Protein AF-A0A0D8XYT3-F1 (afdb_monomer)

Solvent-accessible surface area (backbone atoms only — not comparable to full-atom values): 12718 Å² total; per-residue (Å²): 132,82,73,74,70,73,71,67,90,76,83,69,84,57,90,47,70,68,53,38,53,51,47,64,71,43,38,82,59,49,54,59,46,60,72,67,34,67,66,47,73,42,83,93,37,44,87,46,46,67,59,30,51,54,44,49,54,51,50,52,51,51,52,50,49,49,50,53,52,48,52,51,52,49,58,43,71,78,70,55,83,68,72,94,74,76,100,79,74,95,76,83,89,67,66,64,59,57,51,49,44,53,64,43,55,52,50,46,62,61,48,49,60,55,49,52,52,26,51,52,35,38,73,73,70,38,50,7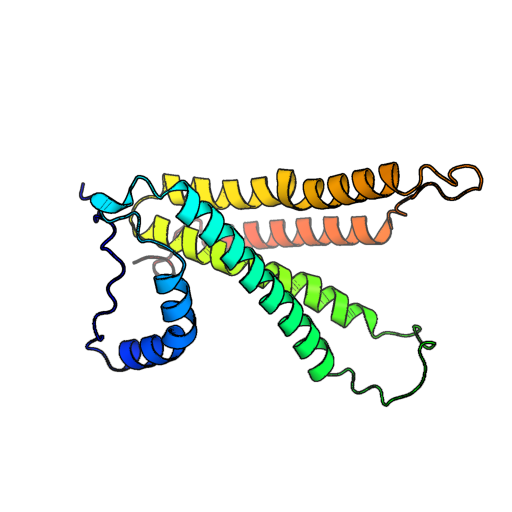1,58,16,52,50,48,57,53,46,53,57,48,42,40,64,70,42,60,54,47,48,62,52,50,50,51,52,51,50,48,60,67,71,46,77,80,65,90,82,69,97,69,75,92,72,81,81,78,59,66,70,57,51,54,51,53,53,49,51,50,51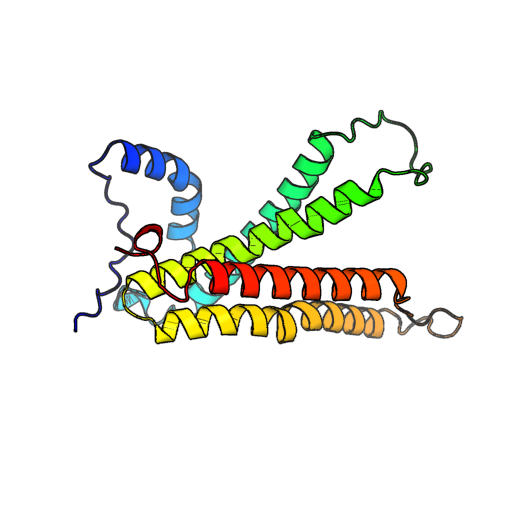,51,51,50,51,50,50,52,49,52,45,58,74,45,66,83,49,89,56,56,92,78,77,111

Organism: Dictyocaulus viviparus (NCBI:txid29172)

InterPro domains:
  IPR004481 Sodium/potassium/calcium exchanger [PTHR10846] (5-210)
  IPR004837 Sodium/calcium exchanger membrane region [PF01699] (49-200)
  IPR044880 NCX, central ion-binding domain superfamily [G3DSA:1.20.1420.30] (7-211)

Secondary structure (DSSP, 8-state):
-----------PPPSSHHHHHHHHHHHHHHHHHHHHS--TTSGGGGGGHHHHHHHHHHHHHHHHHHHHHHHHHHHHHTT----S--S----SS-HHHHHHHIIIIIHHHHHHHHHHHHHHHHHTT-HHHHHHHHHHHHHHIIIIITHHHHHHHHHHHHHH-TTTTTSS--------HHHHHHHHHHHHHHHHHHHHHHHHTTT---GGGT-

Radius of gyration: 23.2 Å; Cα contacts (8 Å, |Δi|>4): 68; chains: 1; bounding box: 61×47×64 Å

pLDDT: mean 73.95, std 15.25, range [35.22, 92.75]

Structure (mmCIF, N/CA/C/O backbone):
data_AF-A0A0D8XYT3-F1
#
_entry.id   AF-A0A0D8XYT3-F1
#
loop_
_atom_site.group_PDB
_atom_site.id
_atom_site.type_symbol
_atom_site.label_atom_id
_atom_site.label_alt_id
_atom_site.label_comp_id
_atom_site.label_asym_id
_atom_site.label_entity_id
_atom_site.label_seq_id
_atom_site.pdbx_PDB_ins_code
_atom_site.Cartn_x
_atom_site.Cartn_y
_atom_site.Cartn_z
_atom_site.occupancy
_atom_site.B_iso_or_equiv
_atom_site.auth_seq_id
_atom_site.auth_comp_id
_atom_site.auth_asym_id
_atom_site.auth_atom_id
_atom_site.pdbx_PDB_model_num
ATOM 1 N N . MET A 1 1 ? -29.596 1.134 16.326 1.00 35.22 1 MET A N 1
ATOM 2 C CA . MET A 1 1 ? -28.543 0.132 16.057 1.00 35.22 1 MET A CA 1
ATOM 3 C C . MET A 1 1 ? -27.231 0.826 16.327 1.00 35.22 1 MET A C 1
ATOM 5 O O . MET A 1 1 ? -26.986 1.843 15.694 1.00 35.22 1 MET A O 1
ATOM 9 N N . GLY A 1 2 ? -26.529 0.402 17.378 1.00 35.47 2 GLY A N 1
ATOM 10 C CA . GLY A 1 2 ? -25.409 1.139 17.955 1.00 35.47 2 GLY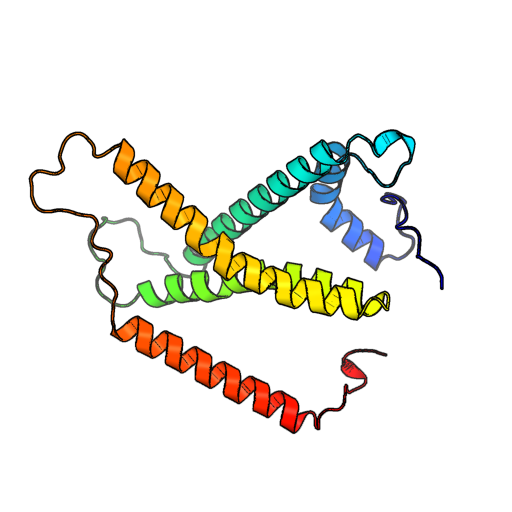 A CA 1
ATOM 11 C C . GLY A 1 2 ? -24.301 1.340 16.936 1.00 35.47 2 GLY A C 1
ATOM 12 O O . GLY A 1 2 ? -23.701 0.373 16.481 1.00 35.47 2 GLY A O 1
ATOM 13 N N . LEU A 1 3 ? -24.053 2.600 16.585 1.00 39.28 3 LEU A N 1
ATOM 14 C CA . LEU A 1 3 ? -22.727 3.011 16.165 1.00 39.28 3 LEU A CA 1
ATOM 15 C C . LEU A 1 3 ? -21.852 2.708 17.382 1.00 39.28 3 LEU A C 1
ATOM 17 O O . LEU A 1 3 ? -22.007 3.374 18.403 1.00 39.28 3 LEU A O 1
ATOM 21 N N . GLU A 1 4 ? -21.038 1.654 17.334 1.00 46.44 4 GLU A N 1
ATOM 22 C CA . GLU A 1 4 ? -19.870 1.593 18.208 1.00 46.44 4 GLU A CA 1
ATOM 23 C C . GLU A 1 4 ? -19.107 2.883 17.907 1.00 46.44 4 GLU A C 1
ATOM 25 O O . GLU A 1 4 ? -18.510 3.018 16.835 1.00 46.44 4 GLU A O 1
ATOM 30 N N . GLU A 1 5 ? -19.277 3.890 18.770 1.00 46.50 5 GLU A N 1
ATOM 31 C CA . GLU A 1 5 ? -18.492 5.114 18.727 1.00 46.50 5 GLU A CA 1
ATOM 32 C C . GLU A 1 5 ? -17.048 4.647 18.651 1.00 46.50 5 GLU A C 1
ATOM 34 O O . GLU A 1 5 ? -16.614 3.882 19.510 1.00 46.50 5 GLU A O 1
ATOM 39 N N . GLU A 1 6 ? -16.350 4.980 17.564 1.00 54.25 6 GLU A N 1
ATOM 40 C CA . GLU A 1 6 ? -14.977 4.536 17.406 1.00 54.25 6 GLU A CA 1
ATOM 41 C C . GLU A 1 6 ? -14.185 5.088 18.589 1.00 54.25 6 GLU A C 1
ATOM 43 O O . GLU A 1 6 ? -13.892 6.285 18.635 1.00 54.25 6 GLU A O 1
ATOM 48 N N . GLU A 1 7 ? -13.910 4.226 19.571 1.00 57.88 7 GLU A N 1
ATOM 49 C CA . GLU A 1 7 ? -13.255 4.627 20.806 1.00 57.88 7 GLU A CA 1
ATOM 50 C C . GLU A 1 7 ? -11.928 5.306 20.445 1.00 57.88 7 GLU A C 1
ATOM 52 O O . GLU A 1 7 ? -11.259 4.898 19.481 1.00 57.88 7 GLU A O 1
ATOM 57 N N . PRO A 1 8 ? -11.558 6.395 21.143 1.00 57.84 8 PRO A N 1
ATOM 58 C CA . PRO A 1 8 ? -10.274 7.043 20.916 1.00 57.84 8 PRO A CA 1
ATOM 59 C C . PRO A 1 8 ? -9.157 6.012 21.066 1.00 57.84 8 PRO A C 1
ATOM 61 O O . PRO A 1 8 ? -9.327 5.016 21.769 1.00 57.84 8 PRO A O 1
ATOM 64 N N . LEU A 1 9 ? -8.022 6.241 20.402 1.00 62.00 9 LEU A N 1
ATOM 65 C CA . LEU A 1 9 ? -6.908 5.294 20.433 1.00 62.00 9 LEU A CA 1
ATOM 66 C C . LEU A 1 9 ? -6.498 4.998 21.889 1.00 62.00 9 LEU A C 1
ATOM 68 O O . LEU A 1 9 ? -5.854 5.828 22.535 1.00 62.00 9 LEU A O 1
ATOM 72 N N . ASP A 1 10 ? -6.885 3.830 22.406 1.00 62.31 10 ASP A N 1
ATOM 73 C CA . ASP A 1 10 ? -6.605 3.454 23.785 1.00 62.31 10 ASP A CA 1
ATOM 74 C C . ASP A 1 10 ? -5.197 2.852 23.873 1.00 62.31 10 ASP A C 1
ATOM 76 O O . ASP A 1 10 ? -4.948 1.717 23.467 1.00 62.31 10 ASP A O 1
ATOM 80 N N . LEU A 1 11 ? -4.250 3.650 24.376 1.00 65.56 11 LEU A N 1
ATOM 81 C CA . LEU A 1 11 ? -2.892 3.207 24.712 1.00 65.56 11 LEU A CA 1
ATOM 82 C C . LEU A 1 11 ? -2.833 2.485 26.073 1.00 65.56 11 LEU A C 1
ATOM 84 O O . LEU A 1 11 ? -1.743 2.300 26.626 1.00 65.56 11 LEU A O 1
ATOM 88 N N . SER A 1 12 ? -3.975 2.102 26.653 1.00 70.00 12 SER A N 1
ATOM 89 C CA . SER A 1 12 ? -3.997 1.345 27.899 1.00 70.00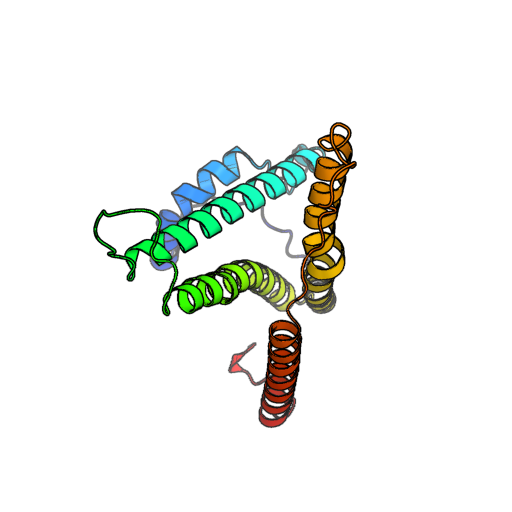 12 SER A CA 1
ATOM 90 C C . SER A 1 12 ? -3.239 0.021 27.769 1.00 70.00 12 SER A C 1
ATOM 92 O O . SER A 1 12 ? -3.178 -0.634 26.726 1.00 70.00 12 SER A O 1
ATOM 94 N N . TRP A 1 13 ? -2.594 -0.369 28.866 1.00 74.38 13 TRP A N 1
ATOM 95 C CA . TRP A 1 13 ? -1.811 -1.593 28.914 1.00 74.38 13 TRP A CA 1
ATOM 96 C C . TRP A 1 13 ? -2.732 -2.819 28.812 1.00 74.38 13 TRP A C 1
ATOM 98 O O . TRP A 1 13 ? -3.593 -3.001 29.675 1.00 74.38 13 TRP A O 1
ATOM 108 N N . PRO A 1 14 ? -2.553 -3.706 27.816 1.00 78.25 14 PRO A N 1
ATOM 109 C CA . PRO A 1 14 ? -3.490 -4.800 27.611 1.00 78.25 14 PRO A CA 1
ATOM 110 C C . PRO A 1 14 ? -3.368 -5.886 28.690 1.00 78.25 14 PRO A C 1
ATOM 112 O O . PRO A 1 14 ? -2.279 -6.246 29.144 1.00 78.25 14 PRO A O 1
ATOM 115 N N . GLU A 1 15 ? -4.496 -6.483 29.076 1.00 77.56 15 GLU A N 1
ATOM 116 C CA . GLU A 1 15 ? -4.528 -7.467 30.168 1.00 77.56 15 GLU A CA 1
ATOM 117 C C . GLU A 1 15 ? -3.997 -8.855 29.771 1.00 77.56 15 GLU A C 1
ATOM 119 O O . GLU A 1 15 ? -3.384 -9.544 30.585 1.00 77.56 15 GLU A O 1
ATOM 124 N N . THR A 1 16 ? -4.169 -9.258 28.508 1.00 84.69 16 THR A N 1
ATOM 125 C CA . THR A 1 16 ? -3.805 -10.598 28.011 1.00 84.69 16 THR A CA 1
ATOM 126 C C . THR A 1 16 ? -2.350 -10.675 27.532 1.00 84.69 16 THR A C 1
ATOM 128 O O . THR A 1 16 ? -1.884 -9.765 26.845 1.00 84.69 16 THR A O 1
ATOM 131 N N . PRO A 1 17 ? -1.621 -11.780 27.797 1.00 84.00 17 PRO A N 1
ATOM 132 C CA . PRO A 1 17 ? -0.194 -11.896 27.472 1.00 84.00 17 PRO A CA 1
ATOM 133 C C . PRO A 1 17 ? 0.092 -11.802 25.966 1.00 84.00 17 PRO A C 1
ATOM 135 O O . PRO A 1 17 ? 1.068 -11.175 25.563 1.00 84.00 17 PRO A O 1
ATOM 138 N N . LEU A 1 18 ? -0.798 -12.341 25.125 1.00 81.75 18 LEU A N 1
ATOM 139 C CA . LEU A 1 18 ? -0.697 -12.228 23.667 1.00 81.75 18 LEU A CA 1
ATOM 140 C C . LEU A 1 18 ? -0.879 -10.779 23.193 1.00 81.75 18 LEU A C 1
ATOM 142 O O . LEU A 1 18 ? -0.106 -10.299 22.370 1.00 81.75 18 LEU A O 1
ATOM 146 N N . LYS A 1 19 ? -1.846 -10.048 23.763 1.00 79.56 19 LYS A N 1
ATOM 147 C CA . LYS A 1 19 ? -2.041 -8.627 23.453 1.00 79.56 19 LYS A CA 1
ATOM 148 C C . LYS A 1 19 ? -0.871 -7.771 23.944 1.00 79.56 19 LYS A C 1
ATOM 150 O O . LYS A 1 19 ? -0.504 -6.833 23.252 1.00 79.56 19 LYS A O 1
ATOM 155 N N . ARG A 1 20 ? -0.239 -8.112 25.075 1.00 82.69 20 ARG A N 1
ATOM 156 C CA . ARG A 1 20 ? 0.987 -7.442 25.562 1.00 82.69 20 ARG A CA 1
ATOM 157 C C . ARG A 1 20 ? 2.159 -7.631 24.609 1.00 82.69 20 ARG A C 1
ATOM 159 O O . ARG A 1 20 ? 2.842 -6.664 24.297 1.00 82.69 20 ARG A O 1
ATOM 166 N N . PHE A 1 21 ? 2.367 -8.852 24.121 1.00 86.81 21 PHE A N 1
ATOM 167 C CA . PHE A 1 21 ? 3.409 -9.122 23.133 1.00 86.81 21 PHE A CA 1
ATOM 168 C C . PHE A 1 21 ? 3.174 -8.337 21.834 1.00 86.81 21 PHE A C 1
ATOM 170 O O . PHE A 1 21 ? 4.073 -7.646 21.362 1.00 86.81 21 PHE A O 1
ATOM 177 N N . ILE A 1 22 ? 1.947 -8.379 21.304 1.00 81.88 22 ILE A N 1
ATOM 178 C CA . ILE A 1 22 ? 1.550 -7.618 20.109 1.00 81.88 22 ILE A CA 1
ATOM 179 C C . ILE A 1 22 ? 1.732 -6.111 20.338 1.00 81.88 22 ILE A C 1
ATOM 181 O O . ILE A 1 22 ? 2.279 -5.431 19.479 1.00 81.88 22 ILE A O 1
ATOM 185 N N . TYR A 1 23 ? 1.344 -5.594 21.506 1.00 82.81 23 TYR A N 1
ATOM 186 C CA . TYR A 1 23 ? 1.514 -4.184 21.857 1.00 82.81 23 TYR A CA 1
ATOM 187 C C . TYR A 1 23 ? 2.986 -3.767 21.867 1.00 82.81 23 TYR A C 1
ATOM 189 O O . TYR A 1 23 ? 3.324 -2.746 21.284 1.00 82.81 23 TYR A O 1
ATOM 197 N N . ILE A 1 24 ? 3.877 -4.568 22.459 1.00 85.50 24 ILE A N 1
ATOM 198 C CA . ILE A 1 24 ? 5.324 -4.291 22.462 1.00 85.50 24 ILE A CA 1
ATOM 199 C C . ILE A 1 24 ? 5.898 -4.324 21.038 1.00 85.50 24 ILE A C 1
ATOM 201 O O . ILE A 1 24 ? 6.737 -3.494 20.699 1.00 85.50 24 ILE A O 1
ATOM 205 N N . LEU A 1 25 ? 5.430 -5.247 20.196 1.00 87.38 25 LEU A N 1
ATOM 206 C CA . LEU A 1 25 ? 5.874 -5.362 18.806 1.00 87.38 25 LEU A CA 1
ATOM 207 C C . LEU A 1 25 ? 5.401 -4.181 17.942 1.00 87.38 25 LEU A C 1
ATOM 209 O O . LEU A 1 25 ? 6.160 -3.697 17.106 1.00 87.38 25 LEU A O 1
ATOM 213 N N . LEU A 1 26 ? 4.173 -3.695 18.155 1.00 83.19 26 LEU A N 1
ATOM 214 C CA . LEU A 1 26 ? 3.603 -2.557 17.422 1.00 83.19 26 LEU A CA 1
ATOM 215 C C . LEU A 1 26 ? 3.990 -1.195 18.014 1.00 83.19 26 LEU A C 1
ATOM 217 O O . LEU A 1 26 ? 3.948 -0.199 17.294 1.00 83.19 26 LEU A O 1
ATOM 221 N N . ALA A 1 27 ? 4.388 -1.128 19.286 1.00 83.81 27 ALA A N 1
ATOM 222 C CA . ALA A 1 27 ? 4.805 0.090 19.979 1.00 83.81 27 ALA A CA 1
ATOM 223 C C . ALA A 1 27 ? 5.743 1.004 19.162 1.00 83.81 27 ALA A C 1
ATOM 225 O O . ALA A 1 27 ? 5.421 2.188 19.039 1.00 83.81 27 ALA A O 1
ATOM 226 N N . PRO A 1 28 ? 6.850 0.521 18.556 1.00 85.38 28 PRO A N 1
ATOM 227 C CA . PRO A 1 28 ? 7.757 1.382 17.790 1.00 85.38 28 PRO A CA 1
ATOM 228 C C . PRO A 1 28 ? 7.096 2.073 16.590 1.00 85.38 28 PRO A C 1
ATOM 230 O O . PRO A 1 28 ? 7.584 3.109 16.154 1.00 85.38 28 PRO A O 1
ATOM 233 N N . ILE A 1 29 ? 5.991 1.532 16.075 1.00 84.19 29 ILE A N 1
ATOM 234 C CA . ILE A 1 29 ? 5.212 2.119 14.978 1.00 84.19 29 ILE A CA 1
ATOM 235 C C . ILE A 1 29 ? 4.069 2.984 15.528 1.00 84.19 29 ILE A C 1
ATOM 237 O O . ILE A 1 29 ? 3.825 4.087 15.041 1.00 84.19 29 ILE A O 1
ATOM 241 N N . MET A 1 30 ? 3.396 2.515 16.581 1.00 82.12 30 MET A N 1
ATOM 242 C CA . MET A 1 30 ? 2.242 3.184 17.184 1.00 82.12 30 MET A CA 1
ATOM 243 C C . MET A 1 30 ? 2.599 4.512 17.850 1.00 82.12 30 MET A C 1
ATOM 245 O O . MET A 1 30 ? 1.835 5.464 17.729 1.00 82.12 30 MET A O 1
ATOM 249 N N . PHE A 1 31 ? 3.745 4.610 18.532 1.00 83.88 31 PHE A N 1
ATOM 250 C CA . PHE A 1 31 ? 4.139 5.843 19.225 1.00 83.88 31 PHE A CA 1
ATOM 251 C C . PHE A 1 31 ? 4.411 7.017 18.265 1.00 83.88 31 PHE A C 1
ATOM 253 O O . PHE A 1 31 ? 3.829 8.084 18.473 1.00 83.88 31 PHE A O 1
ATOM 260 N N . PRO A 1 32 ? 5.218 6.861 17.194 1.00 84.56 32 PRO A N 1
ATOM 261 C CA . PRO A 1 32 ? 5.378 7.905 16.182 1.00 84.56 32 PRO A CA 1
ATOM 262 C C . PRO A 1 32 ? 4.061 8.280 15.502 1.00 84.56 32 PRO A C 1
ATOM 264 O O . PRO A 1 32 ? 3.799 9.463 15.279 1.00 84.56 32 PRO A O 1
ATOM 267 N N . LEU A 1 33 ? 3.212 7.291 15.208 1.00 82.12 33 LEU A N 1
ATOM 268 C CA . LEU A 1 33 ? 1.922 7.513 14.562 1.00 82.12 33 LEU A CA 1
ATOM 269 C C . LEU A 1 33 ? 0.972 8.309 15.467 1.00 82.12 33 LEU A C 1
ATOM 271 O O . LEU A 1 33 ? 0.399 9.298 15.028 1.00 82.12 33 LEU A O 1
ATOM 275 N N . ALA A 1 34 ? 0.874 7.945 16.747 1.00 79.94 34 ALA A N 1
ATOM 276 C CA . ALA A 1 34 ? 0.052 8.648 17.731 1.00 79.94 34 ALA A CA 1
ATOM 277 C C . ALA A 1 34 ? 0.558 10.070 18.024 1.00 79.94 34 ALA A C 1
ATOM 279 O O . ALA A 1 34 ? -0.229 10.950 18.365 1.00 79.94 34 ALA A O 1
ATOM 280 N N . TYR A 1 35 ? 1.866 10.309 17.894 1.00 82.75 35 TYR A N 1
ATOM 281 C CA . TYR A 1 35 ? 2.441 11.643 18.061 1.00 82.75 35 TYR A CA 1
ATOM 282 C C . TYR A 1 35 ? 2.186 12.553 16.851 1.00 82.75 35 TYR A C 1
ATOM 284 O O . TYR A 1 35 ? 1.961 13.751 17.005 1.00 82.75 35 TYR A O 1
ATOM 292 N N . THR A 1 36 ? 2.227 11.993 15.642 1.00 83.50 36 THR A N 1
ATOM 293 C CA . THR A 1 36 ? 2.144 12.759 14.387 1.00 83.50 36 THR A CA 1
ATOM 294 C C . THR A 1 36 ? 0.728 12.874 13.826 1.00 83.50 36 THR A C 1
ATOM 296 O O . THR A 1 36 ? 0.449 13.832 13.104 1.00 83.50 36 THR A O 1
ATOM 299 N N . LEU A 1 37 ? -0.175 11.945 14.158 1.00 83.75 37 LEU A N 1
ATOM 300 C CA . LEU A 1 37 ? -1.579 11.972 13.753 1.00 83.75 37 LEU A CA 1
ATOM 301 C C . LEU A 1 37 ? -2.472 12.407 14.920 1.00 83.75 37 LEU A C 1
ATOM 303 O O . LEU A 1 37 ? -2.714 11.618 15.834 1.00 83.75 37 LEU A O 1
ATOM 307 N N . PRO A 1 38 ? -3.002 13.644 14.892 1.00 78.25 38 PRO A N 1
ATOM 308 C CA . PRO A 1 38 ? -3.998 14.057 15.866 1.00 78.25 38 PRO A CA 1
ATOM 309 C C . PRO A 1 38 ? -5.240 13.153 15.840 1.00 78.25 38 PRO A C 1
ATOM 311 O O . PRO A 1 38 ? -5.724 12.770 14.782 1.00 78.25 38 PRO A O 1
ATOM 314 N N . ASP A 1 39 ? -5.803 12.822 16.999 1.00 78.81 39 ASP A N 1
ATOM 315 C CA . ASP A 1 39 ? -7.014 11.997 17.045 1.00 78.81 39 ASP A CA 1
ATOM 316 C C . ASP A 1 39 ? -8.274 12.864 16.870 1.00 78.81 39 ASP A C 1
ATOM 318 O O . ASP A 1 39 ? -8.734 13.535 17.799 1.00 78.81 39 ASP A O 1
ATOM 322 N N . VAL A 1 40 ? -8.845 12.847 15.663 1.00 76.25 40 VAL A N 1
ATOM 323 C CA . VAL A 1 40 ? -10.076 13.578 15.298 1.00 76.25 40 VAL A CA 1
ATOM 324 C C . VAL A 1 40 ? -11.353 12.981 15.887 1.00 76.25 40 VAL A C 1
ATOM 326 O O . VAL A 1 40 ? -12.415 13.598 15.763 1.00 76.25 40 VAL A O 1
ATOM 329 N N . ARG A 1 41 ? -11.272 11.828 16.565 1.00 72.31 41 ARG A N 1
ATOM 330 C CA . ARG A 1 41 ? -12.400 11.255 17.319 1.00 72.31 41 ARG A CA 1
ATOM 331 C C . ARG A 1 41 ? -12.743 12.114 18.537 1.00 72.31 41 ARG A C 1
ATOM 333 O O . ARG A 1 41 ? -13.888 12.127 18.982 1.00 72.31 41 ARG A O 1
ATOM 340 N N . LYS A 1 42 ? -11.783 12.895 19.053 1.00 77.56 42 LYS A N 1
ATOM 341 C CA . LYS A 1 42 ? -12.023 13.838 20.154 1.00 77.56 42 LYS A CA 1
ATOM 342 C C . LYS A 1 42 ? -12.762 15.085 19.646 1.00 77.56 42 LYS A C 1
ATOM 344 O O . LYS A 1 42 ? -12.279 15.736 18.714 1.00 77.56 42 LYS A O 1
ATOM 349 N N . PRO A 1 43 ? -13.862 15.516 20.297 1.00 71.44 43 PRO A N 1
ATOM 350 C CA . PRO A 1 43 ? -14.671 16.645 19.828 1.00 71.44 43 PRO A CA 1
ATOM 351 C C . PRO A 1 43 ? -13.877 17.957 19.709 1.00 71.44 43 PRO A C 1
ATOM 353 O O . PRO A 1 43 ? -14.139 18.743 18.802 1.00 71.44 43 PRO A O 1
ATOM 356 N N . SER A 1 44 ? -12.858 18.169 20.550 1.00 76.62 44 SER A N 1
ATOM 357 C CA . SER A 1 44 ? -12.006 19.369 20.513 1.00 76.62 44 SER A CA 1
ATOM 358 C C . SER A 1 44 ? -11.012 19.408 19.341 1.00 76.62 44 SER A C 1
ATOM 360 O O . SER A 1 44 ? -10.498 20.477 19.027 1.00 76.62 44 SER A O 1
ATOM 362 N N . TRP A 1 45 ? -10.733 18.271 18.691 1.00 76.00 45 TRP A N 1
ATOM 363 C CA . TRP A 1 45 ? -9.726 18.138 17.622 1.00 76.00 45 TRP A CA 1
ATOM 364 C C . TRP A 1 45 ? -10.354 17.859 16.249 1.00 76.00 45 TRP A C 1
ATOM 366 O O . TRP A 1 45 ? -9.649 17.703 15.255 1.00 76.00 45 TRP A O 1
ATOM 376 N N . ARG A 1 46 ? -11.690 17.867 16.155 1.00 74.94 46 ARG A N 1
ATOM 377 C CA . ARG A 1 46 ? -12.437 17.573 14.922 1.00 74.94 46 ARG A CA 1
ATOM 378 C C . ARG A 1 46 ? -12.101 18.515 13.756 1.00 74.94 46 ARG A C 1
ATOM 380 O O . ARG A 1 46 ? -12.167 18.104 12.602 1.00 74.94 46 ARG A O 1
ATOM 387 N N . SER A 1 47 ? -11.707 19.761 14.033 1.00 80.19 47 SER A N 1
ATOM 388 C CA . SER A 1 47 ? -11.283 20.732 13.008 1.00 80.19 47 SER A CA 1
ATOM 389 C C . SER A 1 47 ? -9.932 20.403 12.360 1.00 80.19 47 SER A C 1
ATOM 391 O O . SER A 1 47 ? -9.626 20.929 11.294 1.00 80.19 47 SER A O 1
ATOM 393 N N . TRP A 1 48 ? -9.145 19.495 12.948 1.00 83.31 48 TRP A N 1
ATOM 394 C CA . TRP A 1 48 ? -7.831 19.079 12.447 1.00 83.31 48 TRP A CA 1
ATOM 395 C C . TRP A 1 48 ? -7.927 17.918 11.444 1.00 83.31 48 TRP A C 1
ATOM 397 O O . TRP A 1 48 ? -6.916 17.317 11.077 1.00 83.31 48 TRP A O 1
ATOM 407 N N . PHE A 1 49 ? -9.135 17.620 10.949 1.00 83.88 49 PHE A N 1
ATOM 408 C CA . PHE A 1 49 ? -9.387 16.556 9.976 1.00 83.88 49 PHE A CA 1
ATOM 409 C C . PHE A 1 49 ? -8.484 16.643 8.739 1.00 83.88 49 PHE A C 1
ATOM 411 O O . PHE A 1 49 ? -7.893 15.646 8.346 1.00 83.88 49 PHE A O 1
ATOM 418 N N . ALA A 1 50 ? -8.279 17.832 8.169 1.00 86.56 50 ALA A N 1
ATOM 419 C CA . ALA A 1 50 ? -7.406 17.973 7.001 1.00 86.56 50 ALA A CA 1
ATOM 420 C C . ALA A 1 50 ? -5.939 17.604 7.307 1.00 86.56 50 ALA A C 1
ATOM 422 O O . ALA A 1 50 ? -5.285 16.945 6.503 1.00 86.56 50 ALA A O 1
ATOM 423 N N . ILE A 1 51 ? -5.434 17.983 8.486 1.00 86.44 51 ILE A N 1
ATOM 424 C CA . ILE A 1 51 ? -4.053 17.702 8.909 1.00 86.44 51 ILE A CA 1
ATOM 425 C C . ILE A 1 51 ? -3.867 16.202 9.142 1.00 86.44 51 ILE A C 1
ATOM 427 O O . ILE A 1 51 ? -2.887 15.625 8.682 1.00 86.44 51 ILE A O 1
ATOM 431 N N . THR A 1 52 ? -4.825 15.561 9.811 1.00 86.81 52 THR A N 1
ATOM 432 C CA . THR A 1 52 ? -4.799 14.105 10.041 1.00 86.81 52 THR A CA 1
ATOM 433 C C . THR A 1 52 ? -4.909 13.313 8.748 1.00 86.81 52 THR A C 1
ATOM 435 O O . THR A 1 52 ? -4.192 12.329 8.578 1.00 86.81 52 THR A O 1
ATOM 438 N N . PHE A 1 53 ? -5.743 13.763 7.809 1.00 85.88 53 PHE A N 1
ATOM 439 C CA . PHE A 1 53 ? -5.869 13.157 6.491 1.00 85.88 53 PHE A CA 1
ATOM 440 C C . PHE A 1 53 ? -4.546 13.226 5.719 1.00 85.88 53 PHE A C 1
ATOM 442 O O . PHE A 1 53 ? -4.025 12.193 5.305 1.00 85.88 53 PHE A O 1
ATOM 449 N N . ILE A 1 54 ? -3.947 14.417 5.602 1.00 88.50 54 ILE A N 1
ATOM 450 C CA . ILE A 1 54 ? -2.661 14.599 4.909 1.00 88.50 54 ILE A CA 1
ATOM 451 C C . ILE A 1 54 ? -1.544 13.825 5.618 1.00 88.50 54 ILE A C 1
ATOM 453 O O . ILE A 1 54 ? -0.759 13.142 4.964 1.00 88.50 54 ILE A O 1
ATOM 457 N N . GLY A 1 55 ? -1.491 13.877 6.950 1.00 89.06 55 GLY A N 1
ATOM 458 C CA . GLY A 1 55 ? -0.529 13.107 7.735 1.00 89.06 55 GLY A CA 1
ATOM 459 C C . GLY A 1 55 ? -0.657 11.604 7.488 1.00 89.06 55 GLY A C 1
ATOM 460 O O . GLY A 1 55 ? 0.352 10.920 7.339 1.00 89.06 55 GLY A O 1
ATOM 461 N N . SER A 1 56 ? -1.886 11.091 7.385 1.00 87.56 56 SER A N 1
ATOM 462 C CA . SER A 1 56 ? -2.136 9.671 7.113 1.00 87.56 56 SER A CA 1
ATOM 463 C C . SER A 1 56 ? -1.666 9.291 5.711 1.00 87.56 56 SER A C 1
ATOM 465 O O . SER A 1 56 ? -1.007 8.269 5.550 1.00 87.56 56 SER A O 1
ATOM 467 N N . VAL A 1 57 ? -1.920 10.143 4.710 1.00 87.19 57 VAL A N 1
ATOM 468 C CA . VAL A 1 57 ? -1.413 9.954 3.339 1.00 87.19 57 VAL A CA 1
ATOM 469 C C . VAL A 1 57 ? 0.120 9.916 3.314 1.00 87.19 57 VAL A C 1
ATOM 471 O O . VAL A 1 57 ? 0.697 9.044 2.668 1.00 87.19 57 VAL A O 1
ATOM 474 N N . LEU A 1 58 ? 0.792 10.804 4.055 1.00 89.88 58 LEU A N 1
ATOM 475 C CA . LEU A 1 58 ? 2.257 10.812 4.161 1.00 89.88 58 LEU A CA 1
ATOM 476 C C . LEU A 1 58 ? 2.803 9.545 4.833 1.00 89.88 58 LEU A C 1
ATOM 478 O O . LEU A 1 58 ? 3.805 8.996 4.377 1.00 89.88 58 LEU A O 1
ATOM 482 N N . TRP A 1 59 ? 2.143 9.051 5.881 1.00 88.88 59 TRP A N 1
ATOM 483 C CA . TRP A 1 59 ? 2.524 7.794 6.529 1.00 88.88 59 TRP A CA 1
ATOM 484 C C . TRP A 1 59 ? 2.322 6.583 5.626 1.00 88.88 59 TRP A C 1
ATOM 486 O O . TRP A 1 59 ? 3.203 5.729 5.559 1.00 88.88 59 TRP A O 1
ATOM 496 N N . ILE A 1 60 ? 1.203 6.518 4.900 1.00 86.81 60 ILE A N 1
ATOM 497 C CA . ILE A 1 60 ? 0.963 5.468 3.903 1.00 86.81 60 ILE A CA 1
ATOM 498 C C . ILE A 1 60 ? 2.065 5.508 2.835 1.00 86.81 60 ILE A C 1
ATOM 500 O O . ILE A 1 60 ? 2.629 4.464 2.511 1.00 86.81 60 ILE A O 1
ATOM 504 N N . ALA A 1 61 ? 2.445 6.696 2.352 1.00 86.56 61 ALA A N 1
ATOM 505 C CA . ALA A 1 61 ? 3.547 6.853 1.401 1.00 86.56 61 ALA A CA 1
ATOM 506 C C . ALA A 1 61 ? 4.897 6.393 1.984 1.00 86.56 61 ALA A C 1
ATOM 508 O O . ALA A 1 61 ? 5.642 5.676 1.314 1.00 86.56 61 ALA A O 1
ATOM 509 N N . LEU A 1 62 ? 5.197 6.735 3.242 1.00 89.38 62 LEU A N 1
ATOM 510 C CA . LEU A 1 62 ? 6.409 6.289 3.935 1.00 89.38 62 LEU A CA 1
ATOM 511 C C . LEU A 1 62 ? 6.448 4.762 4.092 1.00 89.38 62 LEU A C 1
ATOM 513 O O . LEU A 1 62 ? 7.462 4.140 3.774 1.00 89.38 62 LEU A O 1
ATOM 517 N N . PHE A 1 63 ? 5.357 4.141 4.546 1.00 87.44 63 PHE A N 1
ATOM 518 C CA . PHE A 1 63 ? 5.281 2.683 4.675 1.00 87.44 63 PHE A CA 1
ATOM 519 C C . PHE A 1 63 ? 5.347 1.983 3.322 1.00 87.44 63 PHE A C 1
ATOM 521 O O . PHE A 1 63 ? 6.011 0.955 3.209 1.00 87.44 63 PHE A O 1
ATOM 528 N N . SER A 1 64 ? 4.729 2.551 2.286 1.00 85.06 64 SER A N 1
ATOM 529 C CA . SER A 1 64 ? 4.841 2.039 0.921 1.00 85.06 64 SER A CA 1
ATOM 530 C C . SER A 1 64 ? 6.284 2.105 0.416 1.00 85.06 64 SER A C 1
ATOM 532 O O . SER A 1 64 ? 6.754 1.152 -0.201 1.00 85.06 64 SER A O 1
ATOM 534 N N . TYR A 1 65 ? 7.014 3.186 0.703 1.00 86.88 65 TYR A N 1
ATOM 535 C CA . TYR A 1 65 ? 8.431 3.294 0.356 1.00 86.88 65 TYR A CA 1
ATOM 536 C C . TYR A 1 65 ? 9.277 2.241 1.085 1.00 86.88 65 TYR A C 1
ATOM 538 O O . TYR A 1 65 ? 10.071 1.544 0.454 1.00 86.88 65 TYR A O 1
ATOM 546 N N . LEU A 1 66 ? 9.074 2.076 2.396 1.00 87.19 66 LEU A N 1
ATOM 547 C CA . LEU A 1 66 ? 9.771 1.056 3.186 1.00 87.19 66 LEU A CA 1
ATOM 548 C C . LEU A 1 66 ? 9.461 -0.361 2.694 1.00 87.19 66 LEU A C 1
ATOM 550 O O . LEU A 1 66 ? 10.375 -1.174 2.594 1.00 87.19 66 LEU A O 1
ATOM 554 N N . MET A 1 67 ? 8.204 -0.647 2.342 1.00 84.06 67 MET A N 1
ATOM 555 C CA . MET A 1 67 ? 7.795 -1.928 1.762 1.00 84.06 67 MET A CA 1
ATOM 556 C C . MET A 1 67 ? 8.554 -2.215 0.464 1.00 84.06 67 MET A C 1
ATOM 558 O O . MET A 1 67 ? 9.103 -3.305 0.315 1.00 84.06 67 MET A O 1
ATOM 562 N N . VAL A 1 68 ? 8.619 -1.243 -0.452 1.00 82.56 68 VAL A N 1
ATOM 563 C CA . VAL A 1 68 ? 9.351 -1.385 -1.721 1.00 82.56 68 VAL A CA 1
ATOM 564 C C . VAL A 1 68 ? 10.837 -1.608 -1.470 1.00 82.56 68 VAL A C 1
ATOM 566 O O . VAL A 1 68 ? 11.437 -2.520 -2.042 1.00 82.56 68 VAL A O 1
ATOM 569 N N . TRP A 1 69 ? 11.424 -0.813 -0.580 1.00 82.00 69 TRP A N 1
ATOM 570 C CA . TRP A 1 69 ? 12.837 -0.910 -0.241 1.00 82.00 69 TRP A CA 1
ATOM 571 C C . TRP A 1 69 ? 13.193 -2.263 0.392 1.00 82.00 69 TRP A C 1
ATOM 573 O O . TRP A 1 69 ? 14.155 -2.913 -0.025 1.00 82.00 69 TRP A O 1
ATOM 583 N N . TRP A 1 70 ? 12.394 -2.737 1.350 1.00 82.19 70 TRP A N 1
ATOM 584 C CA . TRP A 1 70 ? 12.568 -4.058 1.953 1.00 82.19 70 TRP A CA 1
ATOM 585 C C . TRP A 1 70 ? 12.345 -5.187 0.958 1.00 82.19 70 TRP A C 1
ATOM 587 O O . TRP A 1 70 ? 13.142 -6.120 0.950 1.00 82.19 70 TRP A O 1
ATOM 597 N N . ALA A 1 71 ? 11.325 -5.105 0.101 1.00 78.12 71 ALA A N 1
ATOM 598 C CA . ALA A 1 71 ? 11.104 -6.096 -0.947 1.00 78.12 71 ALA A CA 1
ATOM 599 C C . ALA A 1 71 ? 12.334 -6.210 -1.860 1.00 78.12 71 ALA A C 1
ATOM 601 O O . ALA A 1 71 ? 12.804 -7.319 -2.098 1.00 78.12 71 ALA A O 1
ATOM 602 N N . ASN A 1 72 ? 12.916 -5.082 -2.283 1.00 76.44 72 ASN A N 1
ATOM 603 C CA . ASN A 1 72 ? 14.140 -5.082 -3.085 1.00 76.44 72 ASN A CA 1
ATOM 604 C C . ASN A 1 72 ? 15.335 -5.692 -2.328 1.00 76.44 72 ASN A C 1
ATOM 606 O O . ASN A 1 72 ? 16.026 -6.561 -2.851 1.00 76.44 72 ASN A O 1
ATOM 610 N N . THR A 1 73 ? 15.526 -5.304 -1.066 1.00 81.25 73 THR A N 1
ATOM 611 C CA . THR A 1 73 ? 16.645 -5.770 -0.221 1.00 81.25 73 THR A CA 1
ATOM 612 C C . THR A 1 73 ? 16.567 -7.278 0.049 1.00 81.25 73 THR A C 1
ATOM 614 O O . THR A 1 73 ? 17.566 -7.997 0.011 1.00 81.25 73 THR A O 1
ATOM 617 N N . ILE A 1 74 ? 15.359 -7.784 0.303 1.00 76.44 74 ILE A N 1
ATOM 618 C CA . ILE A 1 74 ? 15.058 -9.213 0.446 1.00 76.44 74 ILE A CA 1
ATOM 619 C C . ILE A 1 74 ? 15.332 -9.929 -0.882 1.00 76.44 74 ILE A C 1
ATOM 621 O O . ILE A 1 74 ? 15.984 -10.971 -0.883 1.00 76.44 74 ILE A O 1
ATOM 625 N N . GLY A 1 75 ? 14.908 -9.353 -2.009 1.00 71.00 75 GLY A N 1
ATOM 626 C CA . GLY A 1 75 ? 15.207 -9.866 -3.349 1.00 71.00 75 GLY A CA 1
ATOM 627 C C . GLY A 1 75 ? 16.691 -10.045 -3.624 1.00 71.00 75 GLY A C 1
ATOM 628 O O . GLY A 1 75 ? 17.093 -11.082 -4.146 1.00 71.00 75 GLY A O 1
ATOM 629 N N . GLU A 1 76 ? 17.506 -9.085 -3.202 1.00 71.00 76 GLU A N 1
ATOM 630 C CA . GLU A 1 76 ? 18.964 -9.158 -3.305 1.00 71.00 76 GLU A CA 1
ATOM 631 C C . GLU A 1 76 ? 19.549 -10.227 -2.356 1.00 71.00 76 GLU A C 1
ATOM 633 O O . GLU A 1 76 ? 20.403 -11.020 -2.758 1.00 71.00 76 GLU A O 1
ATOM 638 N N . THR A 1 77 ? 19.029 -10.331 -1.125 1.00 70.81 77 THR A N 1
ATOM 639 C CA . THR A 1 77 ? 19.541 -11.238 -0.075 1.00 70.81 77 THR A CA 1
ATOM 640 C C . THR A 1 77 ? 19.234 -12.721 -0.330 1.00 70.81 77 THR A C 1
ATOM 642 O O . THR A 1 77 ? 20.052 -13.582 -0.009 1.00 70.81 77 THR A O 1
ATOM 645 N N . PHE A 1 78 ? 18.072 -13.056 -0.903 1.00 67.81 78 PHE A N 1
ATOM 646 C CA . PHE A 1 78 ? 17.643 -14.449 -1.119 1.00 67.81 78 PHE A CA 1
ATOM 647 C C . PHE A 1 78 ? 18.263 -15.126 -2.357 1.00 67.81 78 PHE A C 1
ATOM 649 O O . PHE A 1 78 ? 17.926 -16.279 -2.632 1.00 67.81 78 PHE A O 1
ATOM 656 N N . GLY A 1 79 ? 19.179 -14.470 -3.084 1.00 56.31 79 GLY A N 1
ATOM 657 C CA . GLY A 1 79 ? 19.928 -15.151 -4.146 1.00 56.31 79 GLY A CA 1
ATOM 658 C C . GLY A 1 79 ? 20.395 -14.317 -5.332 1.00 56.31 79 GLY A C 1
ATOM 659 O O . GLY A 1 79 ? 20.445 -14.857 -6.434 1.00 56.31 79 GLY A O 1
ATOM 660 N N . VAL A 1 80 ? 20.802 -13.061 -5.130 1.00 50.16 80 VAL A N 1
ATOM 661 C CA . VAL A 1 80 ? 21.836 -12.447 -5.981 1.00 50.16 80 VAL A CA 1
ATOM 662 C C . VAL A 1 80 ? 23.066 -12.181 -5.125 1.00 50.16 80 VAL A C 1
ATOM 664 O O . VAL A 1 80 ? 23.509 -11.061 -4.916 1.00 50.16 80 VAL A O 1
ATOM 667 N N . SER A 1 81 ? 23.678 -13.263 -4.647 1.00 44.12 81 SER A N 1
ATOM 668 C CA . SER A 1 81 ? 25.128 -13.272 -4.483 1.00 44.12 81 SER A CA 1
ATOM 669 C C . SER A 1 81 ? 25.753 -13.424 -5.874 1.00 44.12 81 SER A C 1
ATOM 671 O O . SER A 1 81 ? 26.303 -14.474 -6.203 1.00 44.12 81 SER A O 1
ATOM 673 N N . THR A 1 82 ? 25.627 -12.409 -6.731 1.00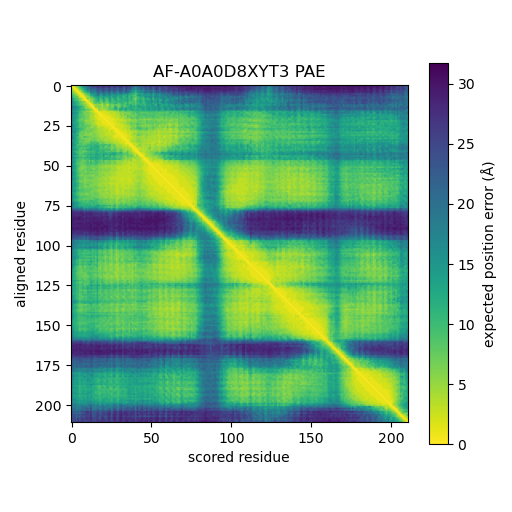 45.91 82 THR A N 1
ATOM 674 C CA . THR A 1 82 ? 26.685 -12.187 -7.716 1.00 45.91 82 THR A CA 1
ATOM 675 C C . THR A 1 82 ? 27.767 -11.435 -6.985 1.00 45.91 82 THR A C 1
ATOM 677 O O . THR A 1 82 ? 27.583 -10.307 -6.528 1.00 45.91 82 THR A O 1
ATOM 680 N N . GLU A 1 83 ? 28.879 -12.130 -6.834 1.00 46.03 83 GLU A N 1
ATOM 681 C CA . GLU A 1 83 ? 30.169 -11.546 -6.565 1.00 46.03 83 GLU A CA 1
ATOM 682 C C . GLU A 1 83 ? 30.361 -10.244 -7.354 1.00 46.03 83 GLU A C 1
ATOM 684 O O . GLU A 1 83 ? 29.908 -10.075 -8.486 1.00 46.03 83 GLU A O 1
ATOM 689 N N . VAL A 1 84 ? 31.042 -9.321 -6.691 1.00 56.59 84 VAL A N 1
ATOM 690 C CA . VAL A 1 84 ? 31.567 -8.065 -7.209 1.00 56.59 84 VAL A CA 1
ATOM 691 C C . VAL A 1 84 ? 32.242 -8.289 -8.572 1.00 56.59 84 VAL A C 1
ATOM 693 O O . VAL A 1 84 ? 33.283 -8.936 -8.635 1.00 56.59 84 VAL A O 1
ATOM 696 N N . GLY A 1 85 ? 31.684 -7.730 -9.650 1.00 44.66 85 GLY A N 1
ATOM 697 C CA . GLY A 1 85 ? 32.330 -7.717 -10.967 1.00 44.66 85 GLY A CA 1
ATOM 698 C C . GLY A 1 85 ? 31.412 -7.272 -12.108 1.00 44.66 85 GLY A C 1
ATOM 699 O O . GLY A 1 85 ? 30.655 -8.076 -12.630 1.00 44.66 85 GLY A O 1
ATOM 700 N N . ASP A 1 86 ? 31.531 -6.000 -12.492 1.00 37.72 86 ASP A N 1
ATOM 701 C CA . ASP A 1 86 ? 31.109 -5.363 -13.749 1.00 37.72 86 ASP A CA 1
ATOM 702 C C . ASP A 1 86 ? 29.654 -5.471 -14.259 1.00 37.72 86 ASP A C 1
ATOM 704 O O . ASP A 1 86 ? 29.059 -6.518 -14.496 1.00 37.72 86 ASP A O 1
ATOM 708 N N . ALA A 1 87 ? 29.117 -4.288 -14.563 1.00 46.41 87 ALA A N 1
ATOM 709 C CA . ALA A 1 87 ? 27.773 -3.974 -15.040 1.00 46.41 87 ALA A CA 1
ATOM 710 C C . ALA A 1 87 ? 27.406 -4.483 -16.459 1.00 46.41 87 ALA A C 1
ATOM 712 O O . ALA A 1 87 ? 26.612 -3.845 -17.146 1.00 46.41 87 ALA A O 1
ATOM 713 N N . GLN A 1 88 ? 27.936 -5.615 -16.936 1.00 42.09 88 GLN A N 1
ATOM 714 C CA . GLN A 1 88 ? 27.724 -6.058 -18.323 1.00 42.09 88 GLN A CA 1
ATOM 715 C C . GLN A 1 88 ? 27.627 -7.589 -18.474 1.00 42.09 88 GLN A C 1
ATOM 717 O O . GLN A 1 88 ? 28.333 -8.191 -19.276 1.00 42.09 88 GLN A O 1
ATOM 722 N N . THR A 1 89 ? 26.731 -8.263 -17.747 1.00 41.94 89 THR A N 1
ATOM 723 C CA . THR A 1 89 ? 26.242 -9.609 -18.134 1.00 41.94 89 THR A CA 1
ATOM 724 C C . THR A 1 89 ? 24.754 -9.750 -17.796 1.00 41.94 89 THR A C 1
ATOM 726 O O . THR A 1 89 ? 24.344 -10.474 -16.898 1.00 41.94 89 THR A O 1
ATOM 729 N N . PHE A 1 90 ? 23.915 -9.019 -18.533 1.00 42.06 90 PHE A N 1
ATOM 730 C CA . PHE A 1 90 ? 22.447 -9.034 -18.420 1.00 42.06 90 PHE A CA 1
ATOM 731 C C . PHE A 1 90 ? 21.774 -10.154 -19.252 1.00 42.06 90 PHE A C 1
ATOM 733 O O . PHE A 1 90 ? 20.609 -10.073 -19.623 1.00 42.06 90 PHE A O 1
ATOM 740 N N . ILE A 1 91 ? 22.494 -11.221 -19.596 1.00 45.75 91 ILE A N 1
ATOM 741 C CA . ILE A 1 91 ? 21.977 -12.310 -20.436 1.00 45.75 91 ILE A CA 1
ATOM 742 C C . ILE A 1 91 ? 22.495 -13.590 -19.773 1.00 45.75 91 ILE A C 1
ATOM 744 O O . ILE A 1 91 ? 23.657 -13.937 -19.926 1.00 45.75 91 ILE A O 1
ATOM 748 N N . THR A 1 92 ? 21.767 -14.278 -18.890 1.00 39.34 92 THR A N 1
ATOM 749 C CA . THR A 1 92 ? 20.709 -15.236 -19.242 1.00 39.34 92 THR A CA 1
ATOM 750 C C . THR A 1 92 ? 20.031 -15.698 -17.924 1.00 39.34 92 THR A C 1
ATOM 752 O O . THR A 1 92 ? 20.703 -16.252 -17.063 1.00 39.34 92 THR A O 1
ATOM 755 N N . PHE A 1 93 ? 18.721 -15.465 -17.741 1.00 44.25 93 PHE A N 1
ATOM 756 C CA . PHE A 1 93 ? 17.841 -16.012 -16.669 1.00 44.25 93 PHE A CA 1
ATOM 757 C C . PHE A 1 93 ? 17.767 -15.468 -15.200 1.00 44.25 93 PHE A C 1
ATOM 759 O O . PHE A 1 93 ? 17.168 -16.171 -14.387 1.00 44.25 93 PHE A O 1
ATOM 766 N N . PRO A 1 94 ? 18.163 -14.235 -14.804 1.00 47.56 94 PRO A N 1
ATOM 767 C CA . PRO A 1 94 ? 17.813 -13.694 -13.468 1.00 47.56 94 PRO A CA 1
ATOM 768 C C . PRO A 1 94 ? 16.542 -12.816 -13.438 1.00 47.56 94 PRO A C 1
ATOM 770 O O . PRO A 1 94 ? 15.943 -12.611 -12.383 1.00 47.56 94 PRO A O 1
ATOM 773 N N . SER A 1 95 ? 16.088 -12.288 -14.580 1.00 46.78 95 SER A N 1
ATOM 774 C CA . SER A 1 95 ? 15.060 -11.228 -14.628 1.00 46.78 95 SER A CA 1
ATOM 775 C C . SER A 1 95 ? 13.662 -11.675 -14.181 1.00 46.78 95 SER A C 1
ATOM 777 O O . SER A 1 95 ? 12.871 -10.854 -13.721 1.00 46.78 95 SER A O 1
ATOM 779 N N . VAL A 1 96 ? 13.350 -12.972 -14.276 1.00 51.28 96 VAL A N 1
ATOM 780 C CA . VAL A 1 96 ? 12.024 -13.499 -13.914 1.00 51.28 96 VAL A CA 1
ATOM 781 C C . VAL A 1 96 ? 11.779 -13.382 -12.403 1.00 51.28 96 VAL A C 1
ATOM 783 O O . VAL A 1 96 ? 10.661 -13.095 -11.987 1.00 51.28 96 VAL A O 1
ATOM 786 N N . HIS A 1 97 ? 12.819 -13.524 -11.574 1.00 56.34 97 HIS A N 1
ATOM 787 C CA . HIS A 1 97 ? 12.680 -13.476 -10.116 1.00 56.34 97 HIS A CA 1
ATOM 788 C C . HIS A 1 97 ? 12.323 -12.071 -9.612 1.00 56.34 97 HIS A C 1
ATOM 790 O O . HIS A 1 97 ? 11.418 -11.924 -8.792 1.00 56.34 97 HIS A O 1
ATOM 796 N N . TYR A 1 98 ? 12.958 -11.032 -10.163 1.00 60.19 98 TYR A N 1
ATOM 797 C CA . TYR A 1 98 ? 12.661 -9.638 -9.821 1.00 60.19 98 TYR A CA 1
ATOM 798 C C . TYR A 1 98 ? 11.266 -9.213 -10.281 1.00 60.19 98 TYR A C 1
ATOM 800 O O . TYR A 1 98 ? 10.535 -8.571 -9.527 1.00 60.19 98 TYR A O 1
ATOM 808 N N . SER A 1 99 ? 10.860 -9.616 -11.490 1.00 64.00 99 SER A N 1
ATOM 809 C CA . SER A 1 99 ? 9.511 -9.334 -11.987 1.00 64.00 99 SER A CA 1
ATOM 810 C C . SER A 1 99 ? 8.444 -10.058 -11.171 1.00 64.00 99 SER A C 1
ATOM 812 O O . SER A 1 99 ? 7.449 -9.439 -10.821 1.00 64.00 99 SER A O 1
ATOM 814 N N . ILE A 1 100 ? 8.646 -11.329 -10.805 1.00 68.56 100 ILE A N 1
ATOM 815 C CA . ILE A 1 100 ? 7.699 -12.061 -9.949 1.00 68.56 100 ILE A CA 1
ATOM 816 C C . ILE A 1 100 ? 7.650 -11.444 -8.549 1.00 68.56 100 IL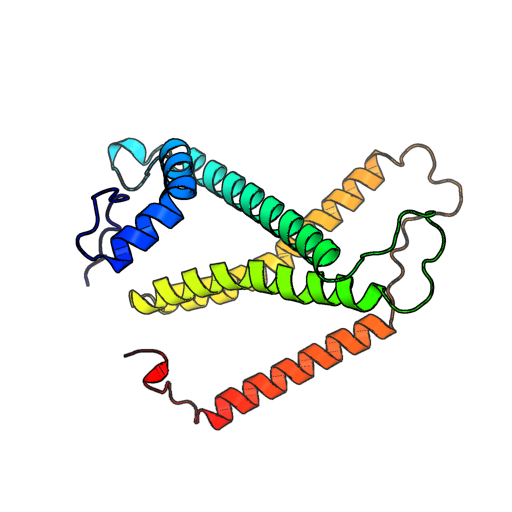E A C 1
ATOM 818 O O . ILE A 1 100 ? 6.563 -11.290 -7.999 1.00 68.56 100 ILE A O 1
ATOM 822 N N . MET A 1 101 ? 8.790 -11.051 -7.978 1.00 71.62 101 MET A N 1
ATOM 823 C CA . MET A 1 101 ? 8.830 -10.402 -6.669 1.00 71.62 101 MET A CA 1
ATOM 824 C C . MET A 1 101 ? 8.087 -9.062 -6.683 1.00 71.62 101 MET A C 1
ATOM 826 O O . MET A 1 101 ? 7.244 -8.835 -5.818 1.00 71.62 101 MET A O 1
ATOM 830 N N . GLY A 1 102 ? 8.315 -8.214 -7.689 1.00 66.94 102 GLY A N 1
ATOM 831 C CA . GLY A 1 102 ? 7.569 -6.966 -7.858 1.00 66.94 102 GLY A CA 1
ATOM 832 C C . GLY A 1 102 ? 6.077 -7.198 -8.120 1.00 66.94 102 GLY A C 1
ATOM 833 O O . GLY A 1 102 ? 5.234 -6.563 -7.498 1.00 66.94 102 GLY A O 1
ATOM 834 N N . LEU A 1 103 ? 5.729 -8.161 -8.976 1.00 69.56 103 LEU A N 1
ATOM 835 C CA . LEU A 1 103 ? 4.338 -8.485 -9.307 1.00 69.56 103 LEU A CA 1
ATOM 836 C C . LEU A 1 103 ? 3.586 -9.206 -8.183 1.00 69.56 103 LEU A C 1
ATOM 838 O O . LEU A 1 103 ? 2.363 -9.196 -8.196 1.00 69.56 103 LEU A O 1
ATOM 842 N N . THR A 1 104 ? 4.278 -9.839 -7.233 1.00 77.94 104 THR A N 1
ATOM 843 C CA . THR A 1 104 ? 3.639 -10.661 -6.191 1.00 77.94 104 THR A CA 1
ATOM 844 C C . THR A 1 104 ? 3.779 -10.036 -4.814 1.00 77.94 104 THR A C 1
ATOM 846 O O . THR A 1 104 ? 2.777 -9.860 -4.135 1.00 77.94 104 THR A O 1
ATOM 849 N N . VAL A 1 105 ? 4.993 -9.682 -4.380 1.00 78.94 105 VAL A N 1
ATOM 850 C CA . VAL A 1 105 ? 5.233 -9.155 -3.026 1.00 78.94 105 VAL A CA 1
ATOM 851 C C . VAL A 1 105 ? 4.692 -7.737 -2.897 1.00 78.94 105 VAL A C 1
ATOM 853 O O . VAL A 1 105 ? 3.990 -7.456 -1.929 1.00 78.94 105 VAL A O 1
ATOM 856 N N . LEU A 1 106 ? 4.948 -6.864 -3.878 1.00 80.62 106 LEU A N 1
ATOM 857 C CA . LEU A 1 106 ? 4.398 -5.503 -3.848 1.00 80.62 106 LEU A CA 1
ATOM 858 C C . LEU A 1 106 ? 2.886 -5.518 -4.076 1.00 80.62 106 LEU A C 1
ATOM 860 O O . LEU A 1 106 ? 2.162 -4.889 -3.314 1.00 80.62 106 LEU A O 1
ATOM 864 N N . ALA A 1 107 ? 2.398 -6.290 -5.054 1.00 80.81 107 ALA A N 1
ATOM 865 C CA . ALA A 1 107 ? 0.959 -6.396 -5.313 1.00 80.81 107 ALA A CA 1
ATOM 866 C C . ALA A 1 107 ? 0.180 -7.004 -4.131 1.00 80.81 107 ALA A C 1
ATOM 868 O O . ALA A 1 107 ? -0.922 -6.560 -3.808 1.00 80.81 107 ALA A O 1
ATOM 869 N N . ALA A 1 108 ? 0.747 -8.002 -3.443 1.00 82.69 108 ALA A N 1
ATOM 870 C CA . ALA A 1 108 ? 0.167 -8.519 -2.206 1.00 82.69 108 ALA A CA 1
ATOM 871 C C . ALA A 1 108 ? 0.246 -7.474 -1.085 1.00 82.69 108 ALA A C 1
ATOM 873 O O . ALA A 1 108 ? -0.720 -7.301 -0.346 1.00 82.69 108 ALA A O 1
ATOM 874 N N . GLY A 1 109 ? 1.363 -6.752 -0.978 1.00 80.50 109 GLY A N 1
ATOM 875 C CA . GLY A 1 109 ? 1.573 -5.702 0.016 1.00 80.50 109 GLY A CA 1
ATOM 876 C C . GLY A 1 109 ? 0.575 -4.547 -0.078 1.00 80.50 109 GLY A C 1
ATOM 877 O O . GLY A 1 109 ? 0.202 -4.005 0.961 1.00 80.50 109 GLY A O 1
ATOM 878 N N . THR A 1 110 ? 0.091 -4.212 -1.278 1.00 81.19 110 THR A N 1
ATOM 879 C CA . THR A 1 110 ? -0.984 -3.221 -1.465 1.00 81.19 110 THR A CA 1
ATOM 880 C C . THR A 1 110 ? -2.377 -3.807 -1.222 1.00 81.19 110 THR A C 1
ATOM 882 O O . THR A 1 110 ? -3.220 -3.142 -0.635 1.00 81.19 110 THR A O 1
ATOM 885 N N . SER A 1 111 ? -2.613 -5.074 -1.575 1.00 84.25 111 SER A N 1
ATOM 886 C CA . SER A 1 111 ? -3.942 -5.704 -1.452 1.00 84.25 111 SER A CA 1
ATOM 887 C C . SER A 1 111 ? -4.294 -6.155 -0.024 1.00 84.25 111 SER A C 1
ATOM 889 O O . SER A 1 111 ? -5.463 -6.177 0.361 1.00 84.25 111 SER A O 1
ATOM 891 N N . ILE A 1 112 ? -3.299 -6.552 0.777 1.00 83.75 112 ILE A N 1
ATOM 892 C CA . ILE A 1 112 ? -3.488 -7.007 2.166 1.00 83.75 112 ILE A CA 1
ATOM 893 C C . ILE A 1 112 ? -4.135 -5.936 3.067 1.00 83.75 112 ILE A C 1
ATOM 895 O O . ILE A 1 112 ? -5.101 -6.278 3.754 1.00 83.75 112 ILE A O 1
ATOM 899 N N . PRO A 1 113 ? -3.659 -4.675 3.124 1.00 81.12 113 PRO A N 1
ATOM 900 C CA . PRO A 1 113 ? -4.288 -3.657 3.964 1.00 81.12 113 PRO A CA 1
ATOM 901 C C . PRO A 1 113 ? -5.737 -3.373 3.547 1.00 81.12 113 PRO A C 1
ATOM 903 O O . PRO A 1 113 ? -6.601 -3.304 4.420 1.00 81.12 113 PRO A O 1
ATOM 906 N N . ASP A 1 114 ? -6.033 -3.317 2.247 1.00 83.69 114 ASP A N 1
ATOM 907 C CA . ASP A 1 114 ? -7.397 -3.114 1.731 1.00 83.69 114 ASP A CA 1
ATOM 908 C C . ASP A 1 114 ? -8.339 -4.280 2.056 1.00 83.69 114 ASP A C 1
ATOM 910 O O . ASP A 1 114 ? -9.525 -4.098 2.358 1.00 83.69 114 ASP A O 1
ATOM 914 N N . LEU A 1 115 ? -7.805 -5.503 2.051 1.00 82.50 115 LEU A N 1
ATOM 915 C CA . LEU A 1 115 ? -8.535 -6.675 2.514 1.00 82.50 115 LEU A CA 1
ATOM 916 C C . LEU A 1 115 ? -8.846 -6.563 4.011 1.00 82.50 115 LEU A C 1
ATOM 918 O O . LEU A 1 115 ? -9.975 -6.827 4.427 1.00 82.50 115 LEU A O 1
ATOM 922 N N . ILE A 1 116 ? -7.867 -6.161 4.826 1.00 85.94 116 ILE A N 1
ATOM 923 C CA . ILE A 1 116 ? -8.043 -6.004 6.275 1.00 85.94 116 ILE A CA 1
ATOM 924 C C . ILE A 1 116 ? -9.113 -4.949 6.576 1.00 85.94 116 ILE A C 1
ATOM 926 O O . ILE A 1 116 ? -10.012 -5.220 7.376 1.00 85.94 116 ILE A O 1
ATOM 930 N N . THR A 1 117 ? -9.069 -3.781 5.927 1.00 84.00 117 THR A N 1
ATOM 931 C CA . THR A 1 117 ? -10.067 -2.717 6.133 1.00 84.00 117 THR A CA 1
ATOM 932 C C . THR A 1 117 ? -11.468 -3.188 5.742 1.00 84.00 117 THR A C 1
ATOM 934 O O . THR A 1 117 ? -12.401 -3.057 6.539 1.00 84.00 117 THR A O 1
ATOM 937 N N . SER A 1 118 ? -11.611 -3.838 4.585 1.00 82.81 118 SER A N 1
ATOM 938 C CA . SER A 1 118 ? -12.893 -4.375 4.108 1.00 82.81 118 SER A CA 1
ATOM 939 C C . SER A 1 118 ? -13.461 -5.443 5.052 1.00 82.81 118 SER A C 1
ATOM 941 O O . SER A 1 118 ? -14.655 -5.432 5.364 1.00 82.81 118 SER A O 1
ATOM 943 N N . VAL A 1 119 ? -12.613 -6.336 5.577 1.00 82.50 119 VAL A N 1
ATOM 944 C CA . VAL A 1 119 ? -13.019 -7.370 6.546 1.00 82.50 119 VAL A CA 1
ATOM 945 C C . VAL A 1 119 ? -13.439 -6.757 7.883 1.00 82.50 119 VAL A C 1
ATOM 947 O O . VAL A 1 119 ? -14.433 -7.199 8.464 1.00 82.50 119 VAL A O 1
ATOM 950 N N . ILE A 1 120 ? -12.727 -5.740 8.381 1.00 83.19 120 ILE A N 1
ATOM 951 C CA . ILE A 1 120 ? -13.094 -5.040 9.623 1.00 83.19 120 ILE A CA 1
ATOM 952 C C . ILE A 1 120 ? -14.477 -4.393 9.477 1.00 83.19 120 ILE A C 1
ATOM 954 O O . ILE A 1 120 ? -15.329 -4.569 10.347 1.00 83.19 120 ILE A O 1
ATOM 958 N N . VAL A 1 121 ? -14.727 -3.694 8.368 1.00 81.00 121 VAL A N 1
ATOM 959 C CA . VAL A 1 121 ? -16.011 -3.024 8.101 1.00 81.00 121 VAL A CA 1
ATOM 960 C C . VAL A 1 121 ? -17.151 -4.038 7.941 1.00 81.00 121 VAL A C 1
ATOM 962 O O . VAL A 1 121 ? -18.228 -3.845 8.510 1.00 81.00 121 VAL A O 1
ATOM 965 N N . ALA A 1 122 ? -16.907 -5.162 7.259 1.00 81.19 122 ALA A N 1
ATOM 966 C CA . ALA A 1 122 ? -17.888 -6.240 7.129 1.00 81.19 122 ALA A CA 1
ATOM 967 C C . ALA A 1 122 ? -18.258 -6.848 8.494 1.00 81.19 122 ALA A C 1
ATOM 969 O O . ALA A 1 122 ? -19.435 -7.083 8.773 1.00 81.19 122 ALA A O 1
ATOM 970 N N . ARG A 1 123 ? -17.270 -7.049 9.378 1.00 78.31 123 ARG A N 1
ATOM 971 C CA . ARG A 1 123 ? -17.489 -7.561 10.743 1.00 78.31 123 ARG A CA 1
ATOM 972 C C . ARG A 1 123 ? -18.263 -6.594 11.637 1.00 78.31 123 ARG A C 1
ATOM 974 O O . ARG A 1 123 ? -18.996 -7.055 12.504 1.00 78.31 123 ARG A O 1
ATOM 981 N N . LYS A 1 124 ? -18.162 -5.283 11.396 1.00 79.12 124 LYS A N 1
ATOM 982 C CA . LYS A 1 124 ? -18.971 -4.251 12.070 1.00 79.12 124 LYS A CA 1
ATOM 983 C C . LYS A 1 124 ? -20.438 -4.215 11.595 1.00 79.12 124 LYS A C 1
ATOM 985 O O . LYS A 1 124 ? -21.194 -3.343 12.007 1.00 79.12 124 LYS A O 1
ATOM 990 N N . GLY A 1 125 ? -20.857 -5.131 10.715 1.00 78.56 125 GLY A N 1
ATOM 991 C CA . GLY A 1 125 ? -22.218 -5.176 10.169 1.00 78.56 125 GLY A CA 1
ATOM 992 C C . GLY A 1 125 ? -22.488 -4.136 9.076 1.00 78.56 125 GLY A C 1
ATOM 993 O O . GLY A 1 125 ? -23.624 -4.002 8.628 1.00 78.56 125 GLY A O 1
ATOM 994 N N . LEU A 1 126 ? -21.456 -3.424 8.614 1.00 81.50 126 LEU A N 1
ATOM 995 C CA . LEU A 1 126 ? -21.542 -2.393 7.579 1.00 81.50 126 LEU A CA 1
ATOM 996 C C . LEU A 1 126 ? -21.252 -2.997 6.195 1.00 81.50 126 LEU A C 1
ATOM 998 O O . LEU A 1 126 ? -20.318 -2.594 5.505 1.00 81.50 126 LEU A O 1
ATOM 1002 N N . GLY A 1 127 ? -22.046 -3.994 5.792 1.00 79.19 127 GLY A N 1
ATOM 1003 C CA . GLY A 1 127 ? -21.845 -4.738 4.540 1.00 79.19 127 GLY A CA 1
ATOM 1004 C C . GLY A 1 127 ? -21.781 -3.843 3.297 1.00 79.19 127 GLY A C 1
ATOM 1005 O O . GLY A 1 127 ? -20.868 -3.987 2.488 1.00 79.19 127 GLY A O 1
ATOM 1006 N N . ASP A 1 128 ? -22.672 -2.853 3.195 1.00 83.81 128 ASP A N 1
ATOM 1007 C CA . ASP A 1 128 ? -22.699 -1.901 2.073 1.00 83.81 128 ASP A CA 1
ATOM 1008 C C . ASP A 1 128 ? -21.418 -1.055 1.991 1.00 83.81 128 ASP A C 1
ATOM 1010 O O . ASP A 1 128 ? -20.938 -0.729 0.904 1.00 83.81 128 ASP A O 1
ATOM 1014 N N . MET A 1 129 ? -20.825 -0.737 3.145 1.00 83.44 129 MET A N 1
ATOM 1015 C CA . MET A 1 129 ? -19.564 -0.001 3.230 1.00 83.44 129 MET A CA 1
ATOM 1016 C C . MET A 1 129 ? -18.361 -0.897 2.912 1.00 83.44 129 MET A C 1
ATOM 1018 O O . MET A 1 129 ? -17.406 -0.448 2.286 1.00 83.44 129 MET A O 1
ATOM 1022 N N . ALA A 1 130 ? -18.406 -2.176 3.292 1.00 80.94 130 ALA A N 1
ATOM 1023 C CA . ALA A 1 130 ? -17.364 -3.136 2.940 1.00 80.94 130 ALA A CA 1
ATOM 1024 C C . ALA A 1 130 ? -17.325 -3.393 1.424 1.00 80.94 130 ALA A C 1
ATOM 1026 O O . ALA A 1 130 ? -16.250 -3.418 0.824 1.00 80.94 130 ALA A O 1
ATOM 1027 N N . VAL A 1 131 ? -18.497 -3.527 0.792 1.00 83.06 131 VAL A N 1
ATOM 1028 C CA . VAL A 1 131 ? -18.611 -3.707 -0.663 1.00 83.06 131 VAL A CA 1
ATOM 1029 C C . VAL A 1 131 ? -18.139 -2.456 -1.405 1.00 83.06 131 VAL A C 1
ATOM 1031 O O . VAL A 1 131 ? -17.367 -2.571 -2.358 1.00 83.06 131 VAL A O 1
ATOM 1034 N N . SER A 1 132 ? -18.545 -1.261 -0.962 1.00 85.94 132 SER A N 1
ATOM 1035 C CA . SER A 1 132 ? -18.107 -0.014 -1.600 1.00 85.94 132 SER A CA 1
ATOM 1036 C C . SER A 1 132 ? -16.606 0.232 -1.441 1.00 85.94 132 SER A C 1
ATOM 1038 O O . SER A 1 132 ? -15.975 0.674 -2.398 1.00 85.94 132 SER A O 1
ATOM 1040 N N . SER A 1 133 ? -16.015 -0.121 -0.295 1.00 84.19 133 SER A N 1
ATOM 1041 C CA . SER A 1 133 ? -14.567 -0.030 -0.070 1.00 84.19 133 SER A CA 1
ATOM 1042 C C . SER A 1 133 ? -13.788 -0.961 -1.001 1.00 84.19 133 SER A C 1
ATOM 1044 O O . SER A 1 133 ? -12.842 -0.520 -1.647 1.00 84.19 133 SER A O 1
ATOM 1046 N N . SER A 1 134 ? -14.215 -2.222 -1.128 1.00 83.69 134 SER A N 1
ATOM 1047 C CA . SER A 1 134 ? -13.531 -3.209 -1.974 1.00 83.69 134 SER A CA 1
ATOM 1048 C C . SER A 1 134 ? -13.632 -2.898 -3.473 1.00 83.69 134 SER A C 1
ATOM 1050 O O . SER A 1 134 ? -12.685 -3.147 -4.216 1.00 83.69 134 SER A O 1
ATOM 1052 N N . ILE A 1 135 ? -14.765 -2.363 -3.939 1.00 86.44 135 ILE A N 1
ATOM 1053 C CA . ILE A 1 135 ? -14.921 -1.936 -5.339 1.00 86.44 135 ILE A CA 1
ATOM 1054 C C . ILE A 1 135 ? -14.171 -0.619 -5.581 1.00 86.44 135 ILE A C 1
ATOM 1056 O O . ILE A 1 135 ? -13.533 -0.446 -6.621 1.00 86.44 135 ILE A O 1
ATOM 1060 N N . GLY A 1 136 ? -14.253 0.305 -4.623 1.00 84.69 136 GLY A N 1
ATOM 1061 C CA . GLY A 1 136 ? -13.678 1.641 -4.710 1.00 84.69 136 GLY A CA 1
ATOM 1062 C C . GLY A 1 136 ? -12.155 1.643 -4.781 1.00 84.69 136 GLY A C 1
ATOM 1063 O O . GLY A 1 136 ? -11.618 2.377 -5.608 1.00 84.69 136 GLY A O 1
ATOM 1064 N N . SER A 1 137 ? -11.463 0.817 -3.985 1.00 85.44 137 SER A N 1
ATOM 1065 C CA . SER A 1 137 ? -9.992 0.752 -4.000 1.00 85.44 137 SER A CA 1
ATOM 1066 C C . SER A 1 137 ? -9.454 0.275 -5.353 1.00 85.44 137 SER A C 1
ATOM 1068 O O . SER A 1 137 ? -8.638 0.957 -5.965 1.00 85.44 137 SER A O 1
ATOM 1070 N N . ASN A 1 138 ? -10.014 -0.805 -5.907 1.00 87.31 138 ASN A N 1
ATOM 1071 C CA . ASN A 1 138 ? -9.627 -1.313 -7.228 1.00 87.31 138 ASN A CA 1
ATOM 1072 C C . ASN A 1 138 ? -9.899 -0.299 -8.352 1.00 87.31 138 ASN A C 1
ATOM 1074 O O . ASN A 1 138 ? -9.111 -0.164 -9.290 1.00 87.31 138 ASN A O 1
ATOM 1078 N N . LEU A 1 139 ? -11.030 0.413 -8.282 1.00 89.00 139 LEU A N 1
ATOM 1079 C CA . LEU A 1 139 ? -11.367 1.440 -9.268 1.00 89.00 139 LEU A CA 1
ATOM 1080 C C . LEU A 1 139 ? -10.423 2.642 -9.150 1.00 89.00 139 LEU A C 1
ATOM 1082 O O . LEU A 1 139 ? -9.985 3.175 -10.168 1.00 89.00 139 LEU A O 1
ATOM 1086 N N . PHE A 1 140 ? -10.066 3.036 -7.927 1.00 87.19 140 PHE A N 1
ATOM 1087 C CA . PHE A 1 140 ? -9.077 4.077 -7.676 1.00 87.19 140 PHE A CA 1
ATOM 1088 C C . PHE A 1 140 ? -7.698 3.687 -8.223 1.00 87.19 140 PHE A C 1
ATOM 1090 O O . PHE A 1 140 ? -7.078 4.494 -8.912 1.00 87.19 140 PHE A O 1
ATOM 1097 N N . ASP A 1 141 ? -7.246 2.450 -8.033 1.00 86.56 141 ASP A N 1
ATOM 1098 C CA . ASP A 1 141 ? -5.962 1.988 -8.572 1.00 86.56 141 ASP A CA 1
ATOM 1099 C C . ASP A 1 141 ? -5.921 2.046 -10.105 1.00 86.56 141 ASP A C 1
ATOM 1101 O O . ASP A 1 141 ? -4.947 2.526 -10.689 1.00 86.56 141 ASP A O 1
ATOM 1105 N N . ILE A 1 142 ? -7.000 1.635 -10.776 1.00 88.00 142 ILE A N 1
ATOM 1106 C CA . ILE A 1 142 ? -7.071 1.637 -12.244 1.00 88.00 142 ILE A CA 1
ATOM 1107 C C . ILE A 1 142 ? -7.225 3.058 -12.806 1.00 88.00 142 ILE A C 1
ATOM 1109 O O . ILE A 1 142 ? -6.583 3.399 -13.800 1.00 88.00 142 ILE A O 1
ATOM 1113 N N . CYS A 1 143 ? -8.079 3.890 -12.204 1.00 89.75 143 CYS A N 1
ATOM 1114 C CA . CYS A 1 143 ? -8.396 5.224 -12.722 1.00 89.75 143 CYS A CA 1
ATOM 1115 C C . CYS A 1 143 ? -7.412 6.309 -12.270 1.00 89.75 143 CYS A C 1
ATOM 1117 O O . CYS A 1 143 ? -7.262 7.317 -12.960 1.00 89.75 143 CYS A O 1
ATOM 1119 N N . VAL A 1 144 ? -6.768 6.131 -11.118 1.00 88.44 144 VAL A N 1
ATOM 1120 C CA . VAL A 1 144 ? -5.925 7.145 -10.471 1.00 88.44 144 VAL A CA 1
ATOM 1121 C C . VAL A 1 144 ? -4.514 6.608 -10.242 1.00 88.44 144 VAL A C 1
ATOM 1123 O O . VAL A 1 144 ? -3.553 7.251 -10.666 1.00 88.44 144 VAL A O 1
ATOM 1126 N N . GLY A 1 145 ? -4.381 5.419 -9.649 1.00 85.75 145 GLY A N 1
ATOM 1127 C CA . GLY A 1 145 ? -3.088 4.812 -9.311 1.00 85.75 145 GLY A CA 1
ATOM 1128 C C . GLY A 1 145 ? -2.181 4.567 -10.521 1.00 85.75 145 GLY A C 1
ATOM 1129 O O . GLY A 1 145 ? -0.998 4.899 -10.476 1.00 85.75 145 GLY A O 1
ATOM 1130 N N . LEU A 1 146 ? -2.728 4.051 -11.625 1.00 85.50 146 LEU A N 1
ATOM 1131 C CA . LEU A 1 146 ? -1.984 3.847 -12.874 1.00 85.50 146 LEU A CA 1
ATOM 1132 C C . LEU A 1 146 ? -1.801 5.140 -13.691 1.00 85.50 146 LEU A C 1
ATOM 1134 O O . LEU A 1 146 ? -0.676 5.403 -14.119 1.00 85.50 146 LEU A O 1
ATOM 1138 N N . PRO A 1 147 ? -2.833 5.972 -13.939 1.00 87.75 147 PRO A N 1
ATOM 1139 C CA . PRO A 1 147 ? -2.698 7.084 -14.877 1.00 87.75 147 PRO A CA 1
ATOM 1140 C C . PRO A 1 147 ? -1.938 8.284 -14.312 1.00 87.75 147 PRO A C 1
ATOM 1142 O O . PRO A 1 147 ? -1.267 8.964 -15.082 1.00 87.75 147 PRO A O 1
ATOM 1145 N N . ILE A 1 148 ? -2.004 8.562 -13.001 1.00 89.94 148 ILE A N 1
ATOM 1146 C CA . ILE A 1 148 ? -1.344 9.747 -12.422 1.00 89.94 148 ILE A CA 1
ATOM 1147 C C . ILE A 1 148 ? 0.186 9.700 -12.562 1.00 89.94 148 ILE A C 1
ATOM 1149 O O . ILE A 1 148 ? 0.741 10.684 -13.052 1.00 89.94 148 ILE A O 1
ATOM 1153 N N . PRO A 1 149 ? 0.895 8.615 -12.188 1.00 84.75 149 PRO A N 1
ATOM 1154 C CA . PRO A 1 149 ? 2.347 8.548 -12.352 1.00 84.75 149 PRO A CA 1
ATOM 1155 C C . PRO A 1 149 ? 2.774 8.665 -13.816 1.00 84.75 149 PRO A C 1
ATOM 1157 O O . PRO A 1 149 ? 3.739 9.361 -14.125 1.00 84.75 149 PRO A O 1
ATOM 1160 N N . TRP A 1 150 ? 2.018 8.037 -14.721 1.00 81.62 150 TRP A N 1
ATOM 1161 C CA . TRP A 1 150 ? 2.239 8.131 -16.163 1.00 81.62 150 TRP A CA 1
ATOM 1162 C C . TRP A 1 150 ? 2.030 9.553 -16.682 1.00 81.62 150 TRP A C 1
ATOM 1164 O O . TRP A 1 150 ? 2.869 10.066 -17.417 1.00 81.62 150 TRP A O 1
ATOM 1174 N N . LEU A 1 151 ? 0.950 10.216 -16.269 1.00 85.50 151 LEU A N 1
ATOM 1175 C CA . LEU A 1 151 ? 0.664 11.597 -16.645 1.00 85.50 151 LEU A CA 1
ATOM 1176 C C . LEU A 1 151 ? 1.736 12.543 -16.108 1.00 85.50 151 LEU A C 1
ATOM 1178 O O . LEU A 1 151 ? 2.195 13.407 -16.847 1.00 85.50 151 LEU A O 1
ATOM 1182 N N . LEU A 1 152 ? 2.174 12.362 -14.860 1.00 86.19 152 LEU A N 1
ATOM 1183 C CA . LEU A 1 152 ? 3.256 13.150 -14.276 1.00 86.19 152 LEU A CA 1
ATOM 1184 C C . LEU A 1 152 ? 4.570 12.933 -15.034 1.00 86.19 152 LEU A C 1
ATOM 1186 O O . LEU A 1 152 ? 5.252 13.906 -15.337 1.00 86.19 152 LEU A O 1
ATOM 1190 N N . TYR A 1 153 ? 4.897 11.686 -15.385 1.00 81.19 153 TYR A N 1
ATOM 1191 C CA . TYR A 1 153 ? 6.068 11.367 -16.202 1.00 81.19 153 TYR A CA 1
ATOM 1192 C C . TYR A 1 153 ? 6.006 12.059 -17.567 1.00 81.19 153 TYR A C 1
ATOM 1194 O O . TYR A 1 153 ? 6.955 12.744 -17.940 1.00 81.19 153 TYR A O 1
ATOM 1202 N N . PHE A 1 154 ? 4.875 11.967 -18.273 1.00 80.56 154 PHE A N 1
ATOM 1203 C CA . PHE A 1 154 ? 4.675 12.669 -19.543 1.00 80.56 154 PHE A CA 1
ATOM 1204 C C . PHE A 1 154 ? 4.744 14.187 -19.388 1.00 80.56 154 PHE A C 1
ATOM 1206 O O . PHE A 1 154 ? 5.323 14.854 -20.236 1.00 80.56 154 PHE A O 1
ATOM 1213 N N . PHE A 1 155 ? 4.182 14.743 -18.316 1.00 83.94 155 PHE A N 1
ATOM 1214 C CA . PHE A 1 155 ? 4.199 16.179 -18.059 1.00 83.94 155 PHE A CA 1
ATOM 1215 C C . PHE A 1 155 ? 5.617 16.687 -17.777 1.00 83.94 155 PHE A C 1
ATOM 1217 O O . PHE A 1 155 ? 6.030 17.705 -18.326 1.00 83.94 155 PHE A O 1
ATOM 1224 N N . VAL A 1 156 ? 6.385 15.959 -16.963 1.00 82.88 156 VAL A N 1
ATOM 1225 C CA . VAL A 1 156 ? 7.789 16.273 -16.673 1.00 82.88 156 VAL A CA 1
ATOM 1226 C C . VAL A 1 156 ? 8.647 16.118 -17.926 1.00 82.88 156 VAL A C 1
ATOM 1228 O O . VAL A 1 156 ? 9.412 17.028 -18.228 1.00 82.88 156 VAL A O 1
ATOM 1231 N N . ALA A 1 157 ? 8.492 15.027 -18.681 1.00 74.69 157 ALA A N 1
ATOM 1232 C CA . ALA A 1 157 ? 9.190 14.826 -19.951 1.00 74.69 157 ALA A CA 1
ATOM 1233 C C . ALA A 1 157 ? 8.871 15.955 -20.942 1.00 74.69 157 ALA A C 1
ATOM 1235 O O . ALA A 1 157 ? 9.780 16.599 -21.451 1.00 74.69 157 ALA A O 1
ATOM 1236 N N . PHE A 1 158 ? 7.592 16.302 -21.108 1.00 75.56 158 PHE A N 1
ATOM 1237 C CA . PHE A 1 158 ? 7.151 17.404 -21.964 1.00 75.56 158 PHE A CA 1
ATOM 1238 C C . PHE A 1 158 ? 7.764 18.759 -21.569 1.00 75.56 158 PHE A C 1
ATOM 1240 O O . PHE A 1 158 ? 8.123 19.550 -22.439 1.00 75.56 158 PHE A O 1
ATOM 1247 N N . PHE A 1 159 ? 7.899 19.047 -20.270 1.00 75.81 159 PHE A N 1
ATOM 1248 C CA . PHE A 1 159 ? 8.485 20.305 -19.798 1.00 75.81 159 PHE A CA 1
ATOM 1249 C C . PHE A 1 159 ? 10.021 20.324 -19.842 1.00 75.81 159 PHE A C 1
ATOM 1251 O O . PHE A 1 159 ? 10.587 21.370 -20.165 1.00 75.81 159 PHE A O 1
ATOM 1258 N N . LEU A 1 160 ? 10.691 19.205 -19.541 1.00 72.25 160 LEU A N 1
ATOM 1259 C CA . LEU A 1 160 ? 12.156 19.098 -19.527 1.00 72.25 160 LEU A CA 1
ATOM 1260 C C . LEU A 1 160 ? 12.762 18.899 -20.931 1.00 72.25 160 LEU A C 1
ATOM 1262 O O . LEU A 1 160 ? 13.878 19.355 -21.165 1.00 72.25 160 LEU A O 1
ATOM 1266 N N . GLU A 1 161 ? 12.042 18.282 -21.876 1.00 61.19 161 GLU A N 1
ATOM 1267 C CA . GLU A 1 161 ? 12.526 17.985 -23.241 1.00 61.19 161 GLU A CA 1
ATOM 1268 C C . GLU A 1 161 ? 12.241 19.087 -24.280 1.00 61.19 161 GLU A C 1
ATOM 1270 O O . GLU A 1 161 ? 12.537 18.911 -25.464 1.00 61.19 161 GLU A O 1
ATOM 1275 N N . ASN A 1 162 ? 11.775 20.273 -23.864 1.00 52.84 162 ASN A N 1
ATOM 1276 C CA . ASN A 1 162 ? 11.629 21.450 -24.741 1.00 52.84 162 ASN A CA 1
ATOM 1277 C C . ASN A 1 162 ? 12.953 21.977 -25.351 1.00 52.84 162 ASN A C 1
ATOM 1279 O O . ASN A 1 162 ? 12.945 23.033 -25.981 1.00 52.84 162 ASN A O 1
ATOM 1283 N N . TYR A 1 163 ? 14.081 21.270 -25.200 1.00 47.12 163 TYR A N 1
ATOM 1284 C CA . TYR A 1 163 ? 15.350 21.629 -25.835 1.00 47.12 163 TYR A CA 1
ATOM 1285 C C . TYR A 1 163 ? 15.796 20.727 -26.998 1.00 47.12 163 TYR A C 1
ATOM 1287 O O . TYR A 1 163 ? 16.566 21.224 -27.812 1.00 47.12 163 TYR A O 1
ATOM 1295 N N . GLU A 1 164 ? 15.317 19.483 -27.175 1.00 46.22 164 GLU A N 1
ATOM 1296 C CA . GLU A 1 164 ? 15.834 18.611 -28.262 1.00 46.22 164 GLU A CA 1
ATOM 1297 C C . GLU A 1 164 ? 14.825 17.606 -28.870 1.00 46.22 164 GLU A C 1
ATOM 1299 O O . GLU A 1 164 ? 15.197 16.526 -29.322 1.00 46.22 164 GLU A O 1
ATOM 1304 N N . CYS A 1 165 ? 13.542 17.949 -29.015 1.00 50.44 165 CYS A N 1
ATOM 1305 C CA . CYS A 1 165 ? 12.652 17.187 -29.913 1.00 50.44 165 CYS A CA 1
ATOM 1306 C C . CYS A 1 165 ? 12.872 17.572 -31.396 1.00 50.44 165 CYS A C 1
ATOM 1308 O O . CYS A 1 165 ? 11.969 18.064 -32.068 1.00 50.44 165 CYS A O 1
ATOM 1310 N N . LEU A 1 166 ? 14.090 17.371 -31.920 1.00 43.38 166 LEU A N 1
ATOM 1311 C CA . LEU A 1 166 ? 14.387 17.460 -33.364 1.00 43.38 166 LEU A CA 1
ATOM 1312 C C . LEU A 1 166 ? 15.216 16.275 -33.902 1.00 43.38 166 LEU A C 1
ATOM 1314 O O . LEU A 1 166 ? 15.528 16.238 -35.087 1.00 43.38 166 LEU A O 1
ATOM 1318 N N . SER A 1 167 ? 15.521 15.248 -33.100 1.00 45.88 167 SER A N 1
ATOM 1319 C CA . SER A 1 167 ? 16.182 14.045 -33.628 1.00 45.88 167 SER A CA 1
ATOM 1320 C C . SER A 1 167 ? 15.654 12.755 -32.985 1.00 45.88 167 SER A C 1
ATOM 1322 O O . SER A 1 167 ? 16.137 12.292 -31.962 1.00 45.88 167 SER A O 1
ATOM 1324 N N . ASN A 1 168 ? 14.636 12.174 -33.626 1.00 46.78 168 ASN A N 1
ATOM 1325 C CA . ASN A 1 168 ? 14.300 10.739 -33.659 1.00 46.78 168 ASN A CA 1
ATOM 1326 C C . ASN A 1 168 ? 13.945 9.951 -32.380 1.00 46.78 168 ASN A C 1
ATOM 1328 O O . ASN A 1 168 ? 13.755 8.742 -32.494 1.00 46.78 168 ASN A O 1
ATOM 1332 N N . SER A 1 169 ? 13.735 10.572 -31.220 1.00 51.59 169 SER A N 1
ATOM 1333 C CA . SER A 1 169 ? 13.311 9.834 -30.016 1.00 51.59 169 SER A CA 1
ATOM 1334 C C . SER A 1 169 ? 12.125 10.492 -29.312 1.00 51.59 169 SER A C 1
ATOM 1336 O O . SER A 1 169 ? 12.245 10.956 -28.187 1.00 51.59 169 SER A O 1
ATOM 1338 N N . CYS A 1 170 ? 10.947 10.504 -29.947 1.00 54.19 170 CYS A N 1
ATOM 1339 C CA . CYS A 1 170 ? 9.713 10.568 -29.156 1.00 54.19 170 CYS A CA 1
ATOM 1340 C C . CYS A 1 170 ? 9.703 9.354 -28.218 1.00 54.19 170 CYS A C 1
ATOM 1342 O O . CYS A 1 170 ? 10.033 8.254 -28.668 1.00 54.19 170 CYS A O 1
ATOM 1344 N N . ILE A 1 171 ? 9.317 9.532 -26.951 1.00 59.22 171 ILE A N 1
ATOM 1345 C CA . ILE A 1 171 ? 9.184 8.446 -25.969 1.00 59.22 171 ILE A CA 1
ATOM 1346 C C . ILE A 1 171 ? 8.078 7.486 -26.440 1.00 59.22 171 ILE A C 1
ATOM 1348 O O . ILE A 1 171 ? 6.912 7.576 -26.059 1.00 59.22 171 ILE A O 1
ATOM 1352 N N . LEU A 1 172 ? 8.438 6.574 -27.338 1.00 55.50 172 LEU A N 1
ATOM 1353 C CA . LEU A 1 172 ? 7.606 5.469 -27.769 1.00 55.50 172 LEU A CA 1
ATOM 1354 C C . LEU A 1 172 ? 7.797 4.364 -26.741 1.00 55.50 172 LEU A C 1
ATOM 1356 O O . LEU A 1 172 ? 8.785 3.631 -26.757 1.00 55.50 172 LEU A O 1
ATOM 1360 N N . VAL A 1 173 ? 6.841 4.252 -25.824 1.00 63.69 173 VAL A N 1
ATOM 1361 C CA . VAL A 1 173 ? 6.741 3.092 -24.940 1.00 63.69 173 VAL A CA 1
ATOM 1362 C C . VAL A 1 173 ? 6.432 1.889 -25.820 1.00 63.69 173 VAL A C 1
ATOM 1364 O O . VAL A 1 173 ? 5.303 1.701 -26.274 1.00 63.69 173 VAL A O 1
ATOM 1367 N N . ALA A 1 174 ? 7.458 1.093 -26.107 1.00 62.75 174 ALA A N 1
ATOM 1368 C CA . ALA A 1 174 ? 7.307 -0.129 -26.874 1.00 62.75 174 ALA A CA 1
ATOM 1369 C C . ALA A 1 174 ? 6.453 -1.121 -26.073 1.00 62.75 174 ALA A C 1
ATOM 1371 O O . ALA A 1 174 ? 6.879 -1.667 -25.055 1.00 62.75 174 ALA A O 1
ATOM 1372 N N . VAL A 1 175 ? 5.222 -1.345 -26.529 1.00 64.88 175 VAL A N 1
ATOM 1373 C CA . VAL A 1 175 ? 4.308 -2.306 -25.912 1.00 64.88 175 VAL A CA 1
ATOM 1374 C C . VAL A 1 175 ? 4.656 -3.708 -26.408 1.00 64.88 175 VAL A C 1
ATOM 1376 O O . VAL A 1 175 ? 4.497 -4.027 -27.586 1.00 64.88 175 VAL A O 1
ATOM 1379 N N . ILE A 1 176 ? 5.126 -4.568 -25.506 1.00 74.44 176 ILE A N 1
ATOM 1380 C CA . ILE A 1 176 ? 5.477 -5.956 -25.828 1.00 74.44 176 ILE A CA 1
ATOM 1381 C C . ILE A 1 176 ? 4.187 -6.785 -25.948 1.00 74.44 176 ILE A C 1
ATOM 1383 O O . ILE A 1 176 ? 3.551 -7.121 -24.946 1.00 74.44 176 ILE A O 1
ATOM 1387 N N . SER A 1 177 ? 3.811 -7.171 -27.171 1.00 78.06 177 SER A N 1
ATOM 1388 C CA . SER A 1 177 ? 2.570 -7.918 -27.454 1.00 78.06 177 SER A CA 1
ATOM 1389 C C . SER A 1 177 ? 2.487 -9.276 -26.742 1.00 78.06 177 SER A C 1
ATOM 1391 O O . SER A 1 177 ? 1.412 -9.683 -26.309 1.00 78.06 177 SER A O 1
ATOM 1393 N N . ASN A 1 178 ? 3.623 -9.953 -26.548 1.00 78.50 178 ASN A N 1
ATOM 1394 C CA . ASN A 1 178 ? 3.672 -11.237 -25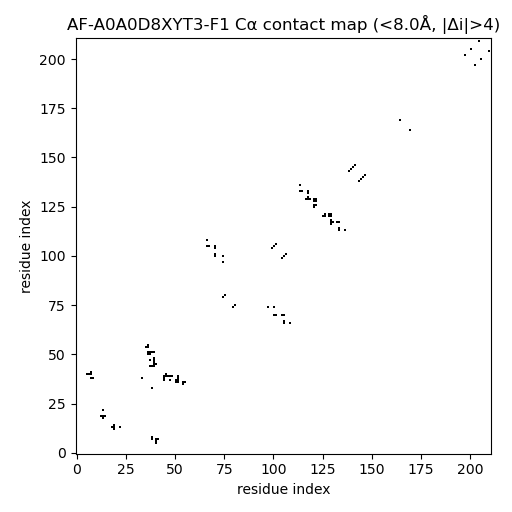.837 1.00 78.50 178 ASN A CA 1
ATOM 1395 C C . ASN A 1 178 ? 3.320 -11.094 -24.347 1.00 78.50 178 ASN A C 1
ATOM 1397 O O . ASN A 1 178 ? 2.677 -11.974 -23.776 1.00 78.50 178 ASN A O 1
ATOM 1401 N N . GLY A 1 179 ? 3.698 -9.970 -23.727 1.00 75.31 179 GLY A N 1
ATOM 1402 C CA . GLY A 1 179 ? 3.364 -9.673 -22.334 1.00 75.31 179 GLY A CA 1
ATOM 1403 C C . GLY A 1 179 ? 1.868 -9.436 -22.149 1.00 75.31 179 GLY A C 1
ATOM 1404 O O . GLY A 1 179 ? 1.278 -9.970 -21.216 1.00 75.31 179 GLY A O 1
ATOM 1405 N N . LEU A 1 180 ? 1.233 -8.724 -23.086 1.00 82.19 180 LEU A N 1
ATOM 1406 C CA . LEU A 1 180 ? -0.218 -8.504 -23.082 1.00 82.19 180 LEU A CA 1
ATOM 1407 C C . LEU A 1 180 ? -1.002 -9.815 -23.163 1.00 82.19 180 LEU A C 1
ATOM 1409 O O . LEU A 1 180 ? -1.921 -10.021 -22.375 1.00 82.19 180 LEU A O 1
ATOM 1413 N N . ILE A 1 181 ? -0.626 -10.712 -24.079 1.00 86.12 181 ILE A N 1
ATOM 1414 C CA . ILE A 1 181 ? -1.292 -12.014 -24.229 1.00 86.12 181 ILE A CA 1
ATOM 1415 C C . ILE A 1 181 ? -1.153 -12.835 -22.941 1.00 86.12 181 ILE A C 1
ATOM 1417 O O . ILE A 1 181 ? -2.132 -13.423 -22.482 1.00 86.12 181 ILE A O 1
ATOM 1421 N N . CYS A 1 182 ? 0.034 -12.832 -22.326 1.00 81.75 182 CYS A N 1
ATOM 1422 C CA . CYS A 1 182 ? 0.277 -13.518 -21.059 1.00 81.75 182 CYS A CA 1
ATOM 1423 C C . CYS A 1 182 ? -0.573 -12.933 -19.917 1.00 81.75 182 CYS A C 1
ATOM 1425 O O . CYS A 1 182 ? -1.266 -13.679 -19.227 1.00 81.75 182 CYS A O 1
ATOM 1427 N N . SER A 1 183 ? -0.596 -11.606 -19.756 1.00 83.12 183 SER A N 1
ATOM 1428 C CA . SER A 1 183 ? -1.387 -10.926 -18.719 1.00 83.12 183 SER A CA 1
ATOM 1429 C C . SER A 1 183 ? -2.889 -11.152 -18.884 1.00 83.12 183 SER A C 1
ATOM 1431 O O . SER A 1 183 ? -3.573 -11.465 -17.910 1.00 83.12 183 SER A O 1
ATOM 1433 N N . VAL A 1 184 ? -3.407 -11.057 -20.113 1.00 87.06 184 VAL A N 1
ATOM 1434 C CA . VAL A 1 184 ? -4.819 -11.349 -20.410 1.00 87.06 184 VAL A CA 1
ATOM 1435 C C . VAL A 1 184 ? -5.127 -12.820 -20.122 1.00 87.06 184 VAL A C 1
ATOM 1437 O O . VAL A 1 184 ? -6.129 -13.119 -19.475 1.00 87.06 184 VAL A O 1
ATOM 1440 N N . GLY A 1 185 ? -4.247 -13.740 -20.528 1.00 88.69 185 GLY A N 1
ATOM 1441 C CA . GLY A 1 185 ? -4.389 -15.169 -20.245 1.00 88.69 185 GLY A CA 1
ATOM 1442 C C . GLY A 1 185 ? -4.443 -15.476 -18.746 1.00 88.69 185 GLY A C 1
ATOM 1443 O O . GLY A 1 185 ? -5.347 -16.179 -18.296 1.00 88.69 185 GLY A O 1
ATOM 1444 N N . MET A 1 186 ? -3.531 -14.904 -17.955 1.00 84.94 186 MET A N 1
ATOM 1445 C CA . MET A 1 186 ? -3.518 -15.063 -16.496 1.00 84.94 186 MET A CA 1
ATOM 1446 C C . MET A 1 186 ? -4.778 -14.493 -15.838 1.00 84.94 186 MET A C 1
ATOM 1448 O O . MET A 1 186 ? -5.326 -15.127 -14.937 1.00 84.94 186 MET A O 1
ATOM 1452 N N . LEU A 1 187 ? -5.283 -13.353 -16.318 1.00 86.69 187 LEU A N 1
ATOM 1453 C CA . LEU A 1 187 ? -6.523 -12.753 -15.819 1.00 86.69 187 LEU A CA 1
ATOM 1454 C C . LEU A 1 187 ? -7.720 -13.686 -16.052 1.00 86.69 187 LEU A C 1
ATOM 1456 O O . LEU A 1 187 ? -8.485 -13.953 -15.125 1.00 86.69 187 LEU A O 1
ATOM 1460 N N . PHE A 1 188 ? -7.852 -14.248 -17.257 1.00 91.19 188 PHE A N 1
ATOM 1461 C CA . PHE A 1 188 ? -8.909 -15.218 -17.555 1.00 91.19 188 PHE A CA 1
ATOM 1462 C C . PHE A 1 188 ? -8.794 -16.485 -16.703 1.00 91.19 188 PHE A C 1
ATOM 1464 O O . PHE A 1 188 ? -9.804 -16.955 -16.178 1.00 91.19 188 PHE A O 1
ATOM 1471 N N . ILE A 1 189 ? -7.583 -17.020 -16.521 1.00 92.25 189 ILE A N 1
ATOM 1472 C CA . ILE A 1 189 ? -7.351 -18.192 -15.664 1.00 92.25 189 ILE A CA 1
ATOM 1473 C C . ILE A 1 189 ? -7.748 -17.887 -14.214 1.00 92.25 189 ILE A C 1
ATOM 1475 O O . ILE A 1 189 ? -8.453 -18.687 -13.599 1.00 92.25 189 ILE A O 1
ATOM 1479 N N . MET A 1 190 ? -7.357 -16.726 -13.681 1.00 87.62 190 MET A N 1
ATOM 1480 C CA . MET A 1 190 ? -7.733 -16.290 -12.334 1.00 87.62 190 MET A CA 1
ATOM 1481 C C . MET A 1 190 ? -9.253 -16.166 -12.188 1.00 87.62 190 MET A C 1
ATOM 1483 O O . MET A 1 190 ? -9.813 -16.625 -11.194 1.00 87.62 190 MET A O 1
ATOM 1487 N N . LEU A 1 191 ? -9.932 -15.592 -13.184 1.00 87.94 191 LEU A N 1
ATOM 1488 C CA . LEU A 1 191 ? -11.387 -15.446 -13.182 1.00 87.94 191 LEU A CA 1
ATOM 1489 C C . LEU A 1 191 ? -12.085 -16.809 -13.200 1.00 87.94 191 LEU A C 1
ATOM 1491 O O . LEU A 1 191 ? -12.999 -17.041 -12.410 1.00 87.94 191 LEU A O 1
ATOM 1495 N N . VAL A 1 192 ? -11.631 -17.733 -14.050 1.00 92.75 192 VAL A N 1
ATOM 1496 C CA . VAL A 1 192 ? -12.163 -19.103 -14.105 1.00 92.75 192 VAL A CA 1
ATOM 1497 C C . VAL A 1 192 ? -11.944 -19.821 -12.776 1.00 92.75 192 VAL A C 1
ATOM 1499 O O . VAL A 1 192 ? -12.880 -20.424 -12.251 1.00 92.75 192 VAL A O 1
ATOM 1502 N N . PHE A 1 193 ? -10.743 -19.723 -12.202 1.00 91.00 193 PHE A N 1
ATOM 1503 C CA . PHE A 1 193 ? -10.432 -20.301 -10.897 1.00 91.00 193 PHE A CA 1
ATOM 1504 C C . PHE A 1 193 ? -11.324 -19.727 -9.790 1.00 91.00 193 PHE A C 1
ATOM 1506 O O . PHE A 1 193 ? -11.868 -20.486 -8.991 1.00 91.00 193 PHE A O 1
ATOM 1513 N N . LEU A 1 194 ? -11.535 -18.410 -9.771 1.00 86.44 194 LEU A N 1
ATOM 1514 C CA . LEU A 1 194 ? -12.395 -17.735 -8.801 1.00 86.44 194 LEU A CA 1
ATOM 1515 C C . LEU A 1 194 ? -13.858 -18.184 -8.929 1.00 86.44 194 LEU A C 1
ATOM 1517 O O . LEU A 1 194 ? -14.481 -18.542 -7.930 1.00 86.44 194 LEU A O 1
ATOM 1521 N N . VAL A 1 195 ? -14.397 -18.241 -10.149 1.00 89.00 195 VAL A N 1
ATOM 1522 C CA . VAL A 1 195 ? -15.768 -18.719 -10.398 1.00 89.00 195 VAL A CA 1
ATOM 1523 C C . VAL A 1 195 ? -15.916 -20.188 -9.999 1.00 89.00 195 VAL A C 1
ATOM 1525 O O . VAL A 1 195 ? -16.899 -20.545 -9.347 1.00 89.00 195 VAL A O 1
ATOM 1528 N N . LEU A 1 196 ? -14.935 -21.035 -10.326 1.00 89.75 196 LEU A N 1
ATOM 1529 C CA . LEU A 1 196 ? -14.904 -22.436 -9.901 1.00 89.75 196 LEU A CA 1
ATOM 1530 C C . LEU A 1 196 ? -14.852 -22.561 -8.380 1.0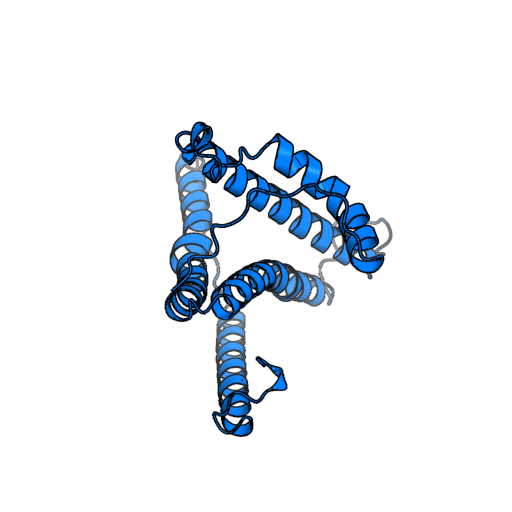0 89.75 196 LEU A C 1
ATOM 1532 O O . LEU A 1 196 ? -15.608 -23.347 -7.820 1.00 89.75 196 LEU A O 1
ATOM 1536 N N . ALA A 1 197 ? -14.016 -21.779 -7.698 1.00 85.19 197 ALA A N 1
ATOM 1537 C CA . ALA A 1 197 ? -13.929 -21.785 -6.243 1.00 85.19 197 ALA A CA 1
ATOM 1538 C C . ALA A 1 197 ? -15.268 -21.394 -5.595 1.00 85.19 197 ALA A C 1
ATOM 1540 O O . ALA A 1 197 ? -15.717 -22.063 -4.663 1.00 85.19 197 ALA A O 1
ATOM 1541 N N . ILE A 1 198 ? -15.957 -20.377 -6.124 1.00 84.75 198 ILE A N 1
ATOM 1542 C CA . ILE A 1 198 ? -17.295 -19.966 -5.660 1.00 84.75 198 ILE A CA 1
ATOM 1543 C C . ILE A 1 198 ? -18.338 -21.061 -5.937 1.00 84.75 198 ILE A C 1
ATOM 1545 O O . ILE A 1 198 ? -19.161 -21.376 -5.071 1.00 84.75 198 ILE A O 1
ATOM 1549 N N . ALA A 1 199 ? -18.293 -21.679 -7.120 1.00 84.88 199 ALA A N 1
ATOM 1550 C CA . ALA A 1 199 ? -19.190 -22.769 -7.496 1.00 84.88 199 ALA A CA 1
ATOM 1551 C C . ALA A 1 199 ? -18.988 -24.014 -6.611 1.00 84.88 199 ALA A C 1
ATOM 1553 O O . ALA A 1 199 ? -19.964 -24.604 -6.144 1.00 84.88 199 ALA A O 1
ATOM 1554 N N . LEU A 1 200 ? -17.733 -24.373 -6.317 1.00 83.88 200 LEU A N 1
ATOM 1555 C CA . LEU A 1 200 ? -17.364 -25.455 -5.397 1.00 83.88 200 LEU A CA 1
ATOM 1556 C C . LEU A 1 200 ? -17.751 -25.134 -3.948 1.00 83.88 200 LEU A C 1
ATOM 1558 O O . LEU A 1 200 ? -18.185 -26.029 -3.224 1.00 83.88 200 LEU A O 1
ATOM 1562 N N . SER A 1 201 ? -17.711 -23.857 -3.562 1.00 77.62 201 SER A N 1
ATOM 1563 C CA . SER A 1 201 ? -18.225 -23.354 -2.276 1.00 77.62 201 SER A CA 1
ATOM 1564 C C . SER A 1 201 ? -19.765 -23.339 -2.209 1.00 77.62 201 SER A C 1
ATOM 1566 O O . SER A 1 201 ? -20.348 -22.805 -1.268 1.00 77.62 201 SER A O 1
ATOM 1568 N N . ARG A 1 202 ? -20.458 -23.914 -3.211 1.00 71.00 202 ARG A N 1
ATOM 1569 C CA . ARG A 1 202 ? -21.925 -24.059 -3.298 1.00 71.00 202 ARG A CA 1
ATOM 1570 C C . ARG A 1 202 ? -22.711 -22.776 -3.028 1.00 71.00 202 ARG A C 1
ATOM 1572 O O . ARG A 1 202 ? -23.839 -22.851 -2.538 1.00 71.00 202 ARG A O 1
ATOM 1579 N N . TRP A 1 203 ? -22.132 -21.610 -3.324 1.00 63.34 203 TRP A N 1
ATOM 1580 C CA . TRP A 1 203 ? -22.761 -20.316 -3.030 1.00 63.34 203 TRP A CA 1
ATOM 1581 C C . TRP A 1 203 ? -23.236 -20.191 -1.566 1.00 63.34 203 TRP A C 1
ATOM 1583 O O . TRP A 1 203 ? -24.176 -19.454 -1.264 1.00 63.34 203 TRP A O 1
ATOM 1593 N N . ARG A 1 204 ? -22.613 -20.930 -0.639 1.00 53.62 204 ARG A N 1
ATOM 1594 C CA . ARG A 1 204 ? -22.860 -20.813 0.796 1.00 53.62 204 ARG A CA 1
ATOM 1595 C C . ARG A 1 204 ? -21.613 -20.230 1.442 1.00 53.62 204 ARG A C 1
ATOM 1597 O O . ARG A 1 204 ? -20.525 -20.773 1.306 1.00 53.62 204 ARG A O 1
ATOM 1604 N N . MET A 1 205 ? -21.783 -19.124 2.164 1.00 53.00 205 MET A N 1
ATOM 1605 C CA . MET A 1 205 ? -20.799 -18.666 3.146 1.00 53.00 205 MET A CA 1
ATOM 1606 C C . MET A 1 205 ? -20.665 -19.763 4.209 1.00 53.00 205 MET A C 1
ATOM 1608 O O . MET A 1 205 ? -21.478 -19.849 5.129 1.00 53.00 205 MET A O 1
ATOM 1612 N N . ASP A 1 206 ? -19.691 -20.659 4.060 1.00 52.75 206 ASP A N 1
ATOM 1613 C CA . ASP A 1 206 ? -19.402 -21.645 5.095 1.00 52.75 206 ASP A CA 1
ATOM 1614 C C . ASP A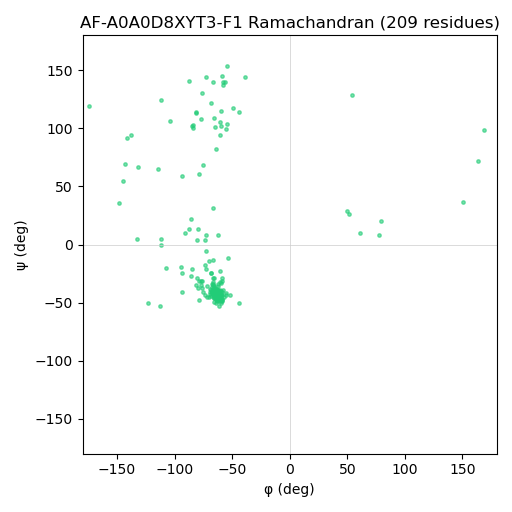 1 206 ? -18.860 -20.933 6.342 1.00 52.75 206 ASP A C 1
ATOM 1616 O O . ASP A 1 206 ? -18.040 -20.015 6.259 1.00 52.75 206 ASP A O 1
ATOM 1620 N N . LYS A 1 207 ? -19.295 -21.388 7.525 1.00 53.16 207 LYS A N 1
ATOM 1621 C CA . LYS A 1 207 ? -18.998 -20.792 8.846 1.00 53.16 207 LYS A CA 1
ATOM 1622 C C . LYS A 1 207 ? -17.506 -20.596 9.160 1.00 53.16 207 LYS A C 1
ATOM 1624 O O . LYS A 1 207 ? -17.168 -19.875 10.087 1.00 53.16 207 LYS A O 1
ATOM 1629 N N . LYS A 1 208 ? -16.597 -21.165 8.362 1.00 52.44 208 LYS A N 1
ATOM 1630 C CA . LYS A 1 208 ? -15.153 -20.902 8.457 1.00 52.44 208 LYS A CA 1
ATOM 1631 C C . LYS A 1 208 ? -14.754 -19.463 8.080 1.00 52.44 208 LYS A C 1
ATOM 1633 O O . LYS A 1 208 ? -13.636 -19.076 8.399 1.00 52.44 208 LYS A O 1
ATOM 1638 N N . PHE A 1 209 ? -15.642 -18.676 7.459 1.00 48.91 209 PHE A N 1
ATOM 1639 C CA . PHE A 1 209 ? -15.395 -17.273 7.083 1.00 48.91 209 PHE A CA 1
ATOM 1640 C C . PHE A 1 209 ? -16.216 -16.223 7.858 1.00 48.91 209 PHE A C 1
ATOM 1642 O O . PHE A 1 209 ? -16.015 -15.029 7.643 1.00 48.91 209 PHE A O 1
ATOM 1649 N N . GLY A 1 210 ? -17.090 -16.615 8.792 1.00 46.47 210 GLY A N 1
ATOM 1650 C CA . GLY A 1 210 ? -17.874 -15.642 9.563 1.00 46.47 210 GLY A CA 1
ATOM 1651 C C . GLY A 1 210 ? -19.080 -16.230 10.287 1.00 46.47 210 GLY A C 1
ATOM 1652 O O . GLY A 1 210 ? -20.210 -16.033 9.848 1.00 46.47 210 GLY A O 1
ATOM 1653 N N . ASN A 1 211 ? -18.820 -17.002 11.343 1.00 39.19 211 ASN A N 1
ATOM 1654 C CA . ASN A 1 211 ? -19.404 -16.923 12.694 1.00 39.19 211 ASN A CA 1
ATOM 1655 C C . ASN A 1 211 ? -18.842 -18.082 13.519 1.00 39.19 211 ASN A C 1
ATOM 1657 O O . ASN A 1 211 ? -19.120 -19.246 13.143 1.00 39.19 211 ASN A O 1
#

Sequence (211 aa):
MGLEEEEPLDLSWPETPLKRFIYILLAPIMFPLAYTLPDVRKPSWRSWFAITFIGSVLWIALFSYLMVWWANTIGETFGVSTEVGDAQTFITFPSVHYSIMGLTVLAAGTSIPDLITSVIVARKGLGDMAVSSSIGSNLFDICVGLPIPWLLYFFVAFFLENYECLSNSCILVAVISNGLICSVGMLFIMLVFLVLAIALSRWRMDKKFGN

Foldseek 3Di:
DDPPLPDWPDPDQDPDPVVNVVCVVCVVVVVVLPVQADTCSDVVCVVCVVSNVVSVVVVVVVVLVVQVVVLVVVLCVVDPPPPDDDDPDPDDPPVVSVVCSCVPSSVCVVVVVLVVVLLVCVQVVNPVVSVCSNVVVVCCCVVPVPVVVVVVVVVCCVVVVPPDPPDDDDPDPDDDPVVVVVVVVVVVVVVVVVVVVCVVVVVDPPCVSPD

Mean predicted aligned error: 12.9 Å